Protein AF-A0A1B1NG14-F1 (afdb_monomer)

Structure (mmCIF, N/CA/C/O backbone):
data_AF-A0A1B1NG14-F1
#
_entry.id   AF-A0A1B1NG14-F1
#
loop_
_atom_site.group_PDB
_atom_site.id
_atom_site.type_symbol
_atom_site.label_atom_id
_atom_site.label_alt_id
_atom_site.label_comp_id
_atom_site.label_asym_id
_atom_site.label_entity_id
_atom_site.label_seq_id
_atom_site.pdbx_PDB_ins_code
_atom_site.Cartn_x
_atom_site.Cartn_y
_atom_site.Cartn_z
_atom_site.occupancy
_atom_site.B_iso_or_equiv
_atom_site.auth_seq_id
_atom_site.auth_comp_id
_atom_site.auth_asym_id
_atom_site.auth_atom_id
_atom_site.pdbx_PDB_model_num
ATOM 1 N N . MET A 1 1 ? 32.913 15.055 7.036 1.00 40.50 1 MET A N 1
ATOM 2 C CA . MET A 1 1 ? 31.444 14.880 7.074 1.00 40.50 1 MET A CA 1
ATOM 3 C C . MET A 1 1 ? 31.129 13.829 8.123 1.00 40.50 1 MET A C 1
ATOM 5 O O . MET A 1 1 ? 31.365 12.654 7.885 1.00 40.50 1 MET A O 1
ATOM 9 N N . THR A 1 2 ? 30.706 14.257 9.308 1.00 35.84 2 THR A N 1
ATOM 10 C CA . THR A 1 2 ? 30.489 13.381 10.467 1.00 35.84 2 THR A CA 1
ATOM 11 C C . THR A 1 2 ? 29.013 13.004 10.514 1.00 35.84 2 THR A C 1
ATOM 13 O O . THR A 1 2 ? 28.157 13.881 10.627 1.00 35.84 2 THR A O 1
ATOM 16 N N . ILE A 1 3 ? 28.715 11.714 10.360 1.00 45.75 3 ILE A N 1
ATOM 17 C CA . ILE A 1 3 ? 27.356 11.169 10.413 1.00 45.75 3 ILE A CA 1
ATOM 18 C C . ILE A 1 3 ? 26.812 11.404 11.828 1.00 45.75 3 ILE A C 1
ATOM 20 O O . ILE A 1 3 ? 27.343 10.883 12.807 1.00 45.75 3 ILE A O 1
ATOM 24 N N . ARG A 1 4 ? 25.779 12.249 11.925 1.00 49.56 4 ARG A N 1
ATOM 25 C CA . ARG A 1 4 ? 25.024 12.513 13.154 1.00 49.56 4 ARG A CA 1
ATOM 26 C C . ARG A 1 4 ? 24.424 11.209 13.681 1.00 49.56 4 ARG A C 1
ATOM 28 O O . ARG A 1 4 ? 23.813 10.459 12.928 1.00 49.56 4 ARG A O 1
ATOM 35 N N . HIS A 1 5 ? 24.600 11.013 14.984 1.00 49.25 5 HIS A N 1
ATOM 36 C CA . HIS A 1 5 ? 24.040 9.961 15.825 1.00 49.25 5 HIS A CA 1
ATOM 37 C C . HIS A 1 5 ? 22.656 9.462 15.383 1.00 49.25 5 HIS A C 1
ATOM 39 O O . HIS A 1 5 ? 21.668 10.191 15.468 1.00 49.25 5 HIS A O 1
ATOM 45 N N . LEU A 1 6 ? 22.587 8.178 15.019 1.00 56.25 6 LEU A N 1
ATOM 46 C CA . LEU A 1 6 ? 21.386 7.372 15.214 1.00 56.25 6 LEU A CA 1
ATOM 47 C C . LEU A 1 6 ? 21.140 7.323 16.722 1.00 56.25 6 LEU A C 1
ATOM 49 O O . LEU A 1 6 ? 21.921 6.739 17.469 1.00 56.25 6 LEU A O 1
ATOM 53 N N . SER A 1 7 ? 20.102 8.017 17.174 1.00 54.94 7 SER A N 1
ATOM 54 C CA . SER A 1 7 ? 19.615 7.920 18.542 1.00 54.94 7 SER A CA 1
ATOM 55 C C . SER A 1 7 ? 19.260 6.459 18.815 1.00 54.94 7 SER A C 1
ATOM 57 O O . SER A 1 7 ? 18.383 5.907 18.149 1.00 54.94 7 SER A O 1
ATOM 59 N N . GLU A 1 8 ? 19.951 5.824 19.761 1.00 49.22 8 GLU A N 1
ATOM 60 C CA . GLU A 1 8 ? 19.556 4.522 20.294 1.00 49.22 8 GLU A CA 1
ATOM 61 C C . GLU A 1 8 ? 18.151 4.655 20.887 1.00 49.22 8 GLU A C 1
ATOM 63 O O . GLU A 1 8 ? 17.953 5.166 21.991 1.00 49.22 8 GLU A O 1
ATOM 68 N N . VAL A 1 9 ? 17.145 4.220 20.128 1.00 54.34 9 VAL A N 1
ATOM 69 C CA . VAL A 1 9 ? 15.800 4.006 20.653 1.00 54.34 9 VAL A CA 1
ATOM 70 C C . VAL A 1 9 ? 15.901 2.796 21.568 1.00 54.34 9 VAL A C 1
ATOM 72 O O . VAL A 1 9 ? 15.852 1.651 21.120 1.00 54.34 9 VAL A O 1
ATOM 75 N N . ARG A 1 10 ? 16.101 3.050 22.861 1.00 53.72 10 ARG A N 1
ATOM 76 C CA . ARG A 1 10 ? 16.044 2.014 23.887 1.00 53.72 10 ARG A CA 1
ATOM 77 C C . ARG A 1 10 ? 14.659 1.352 23.794 1.00 53.72 10 ARG A C 1
ATOM 79 O O . ARG A 1 10 ? 13.661 2.068 23.910 1.00 53.72 10 ARG A O 1
ATOM 86 N N . PRO A 1 11 ? 14.564 0.036 23.530 1.00 58.41 11 PRO A N 1
ATOM 87 C CA . PRO A 1 11 ? 13.270 -0.617 23.416 1.00 58.41 11 PRO A CA 1
ATOM 88 C C . PRO A 1 11 ? 12.541 -0.479 24.753 1.00 58.41 11 PRO A C 1
ATOM 90 O O . PRO A 1 11 ? 13.116 -0.751 25.807 1.00 58.41 11 PRO A O 1
ATOM 93 N N . ALA A 1 12 ? 11.300 0.007 24.706 1.00 64.31 12 ALA A N 1
ATOM 94 C CA . ALA A 1 12 ? 10.441 0.063 25.880 1.00 64.31 12 ALA A CA 1
ATOM 95 C C . ALA A 1 12 ? 10.270 -1.351 26.453 1.00 64.31 12 ALA A C 1
ATOM 97 O O . ALA A 1 12 ? 10.191 -2.316 25.685 1.00 64.31 12 ALA A O 1
ATOM 98 N N . ASP A 1 13 ? 10.207 -1.463 27.782 1.00 67.69 13 ASP A N 1
ATOM 99 C CA . ASP A 1 13 ? 9.979 -2.747 28.440 1.00 67.69 13 ASP A CA 1
ATOM 100 C C . ASP A 1 13 ? 8.726 -3.422 27.862 1.00 67.69 13 ASP A C 1
ATOM 102 O O . ASP A 1 13 ? 7.711 -2.754 27.610 1.00 67.69 13 ASP A O 1
ATOM 106 N N . PRO A 1 14 ? 8.777 -4.744 27.620 1.00 63.06 14 PRO A N 1
ATOM 107 C CA . PRO A 1 14 ? 7.635 -5.457 27.088 1.00 63.06 14 PRO A CA 1
ATOM 108 C C . PRO A 1 14 ? 6.450 -5.314 28.055 1.00 63.06 14 PRO A C 1
ATOM 110 O O . PRO A 1 14 ? 6.627 -5.342 29.276 1.00 63.06 14 PRO A O 1
ATOM 113 N N . PRO A 1 15 ? 5.220 -5.173 27.535 1.00 73.31 15 PRO A N 1
ATOM 114 C CA . PRO A 1 15 ? 4.045 -5.074 28.384 1.00 73.31 15 PRO A CA 1
ATOM 115 C C . PRO A 1 15 ? 3.933 -6.321 29.260 1.00 73.31 15 PRO A C 1
ATOM 117 O O . PRO A 1 15 ? 4.192 -7.432 28.793 1.00 73.31 15 PRO A O 1
ATOM 120 N N . ARG A 1 16 ? 3.506 -6.124 30.514 1.00 77.81 16 ARG A N 1
ATOM 121 C CA . ARG A 1 16 ? 3.504 -7.154 31.570 1.00 77.81 16 ARG A CA 1
ATOM 122 C C . ARG A 1 16 ? 2.871 -8.478 31.139 1.00 77.81 16 ARG A C 1
ATOM 124 O O . ARG A 1 16 ? 3.333 -9.522 31.570 1.00 77.81 16 ARG A O 1
ATOM 131 N N . ARG A 1 17 ? 1.843 -8.425 30.285 1.00 83.00 17 ARG A N 1
ATOM 132 C CA . ARG A 1 17 ? 1.064 -9.587 29.824 1.00 83.00 17 ARG A CA 1
ATOM 133 C C . ARG A 1 17 ? 1.200 -9.840 28.319 1.00 83.00 17 ARG A C 1
ATOM 135 O O . ARG A 1 17 ? 0.221 -10.150 27.628 1.00 83.00 17 ARG A O 1
ATOM 142 N N . SER A 1 18 ? 2.389 -9.613 27.762 1.00 82.06 18 SER A N 1
ATOM 143 C CA . SER A 1 18 ? 2.675 -9.922 26.355 1.00 82.06 18 SER A CA 1
ATOM 144 C C . SER A 1 18 ? 2.536 -11.429 26.090 1.00 82.06 18 SER A C 1
ATOM 146 O O . SER A 1 18 ? 3.044 -12.241 26.852 1.00 82.06 18 SER A O 1
ATOM 148 N N . GLY A 1 19 ? 1.839 -11.813 25.016 1.00 82.94 19 GLY A N 1
ATOM 149 C CA . GLY A 1 19 ? 1.641 -13.220 24.627 1.00 82.94 19 GLY A CA 1
ATOM 150 C C . GLY A 1 19 ? 0.522 -13.971 25.362 1.00 82.94 19 GLY A C 1
ATOM 151 O O . GLY A 1 19 ? 0.079 -15.007 24.875 1.00 82.94 19 GLY A O 1
ATOM 152 N N . GLU A 1 20 ? 0.004 -13.446 26.474 1.00 90.19 20 GLU A N 1
ATOM 153 C CA . GLU A 1 20 ? -1.119 -14.074 27.180 1.00 90.19 20 GLU A CA 1
ATOM 154 C C . GLU A 1 20 ? -2.432 -13.990 26.374 1.00 90.19 20 GLU A C 1
ATOM 156 O O . GLU A 1 20 ? -2.685 -12.976 25.707 1.00 90.19 20 GLU A O 1
ATOM 161 N N . PRO A 1 21 ? -3.317 -15.001 26.452 1.00 93.50 21 PRO A N 1
ATOM 162 C CA . PRO A 1 21 ? -4.633 -14.938 25.822 1.00 93.50 21 PRO A CA 1
ATOM 163 C C . PRO A 1 21 ? -5.486 -13.823 26.442 1.00 93.50 21 PRO A C 1
ATOM 165 O O . PRO A 1 21 ? -5.303 -13.465 27.603 1.00 93.50 21 PRO A O 1
ATOM 168 N N . TRP A 1 22 ? -6.400 -13.252 25.656 1.00 95.44 22 TRP A N 1
ATOM 169 C CA . TRP A 1 22 ? -7.408 -12.317 26.166 1.00 95.44 22 TRP A CA 1
ATOM 170 C C . TRP A 1 22 ? -8.530 -13.096 26.846 1.00 95.44 22 TRP A C 1
ATOM 172 O O . TRP A 1 22 ? -9.007 -14.079 26.280 1.00 95.44 22 TRP A O 1
ATOM 182 N N . THR A 1 23 ? -8.935 -12.654 28.031 1.00 95.25 23 THR A N 1
ATOM 183 C CA . THR A 1 23 ? -10.027 -13.254 28.808 1.00 95.25 23 THR A CA 1
ATOM 184 C C . THR A 1 23 ? -11.312 -12.431 28.692 1.00 95.25 23 THR A C 1
ATOM 186 O O . THR A 1 23 ? -11.284 -11.271 28.279 1.00 95.25 23 THR A O 1
ATOM 189 N N . ASP A 1 24 ? -12.446 -13.003 29.096 1.00 94.12 24 ASP A N 1
ATOM 190 C CA . ASP A 1 24 ? -13.722 -12.273 29.158 1.00 94.12 24 ASP A CA 1
ATOM 191 C C . ASP A 1 24 ? -13.675 -11.094 30.145 1.00 94.12 24 ASP A C 1
ATOM 193 O O . ASP A 1 24 ? -14.295 -10.053 29.913 1.00 94.12 24 ASP A O 1
ATOM 197 N N . A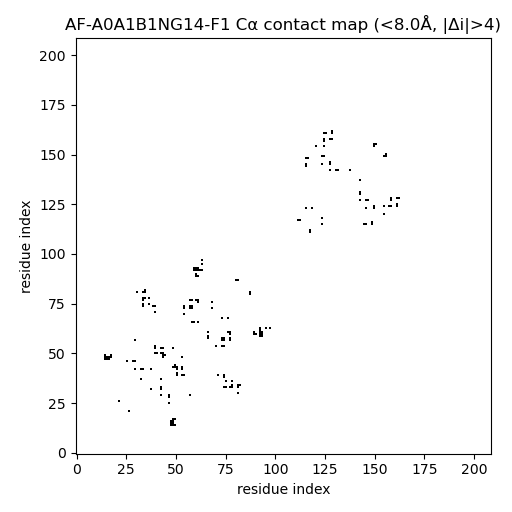SP A 1 25 ? -12.880 -11.225 31.208 1.00 95.81 25 ASP A N 1
ATOM 198 C CA . ASP A 1 25 ? -12.612 -10.158 32.174 1.00 95.81 25 ASP A CA 1
ATOM 199 C C . ASP A 1 25 ? -11.805 -9.004 31.550 1.00 95.81 25 ASP A C 1
ATOM 201 O O . ASP A 1 25 ? -12.136 -7.835 31.756 1.00 95.81 25 ASP A O 1
ATOM 205 N N . ASP A 1 26 ? -10.820 -9.313 30.691 1.00 96.75 26 ASP A N 1
ATOM 206 C CA . ASP A 1 26 ? -10.074 -8.294 29.937 1.00 96.75 26 ASP A CA 1
ATOM 207 C C . ASP A 1 26 ? -11.028 -7.469 29.051 1.00 96.75 26 ASP A C 1
ATOM 209 O O . ASP A 1 26 ? -10.924 -6.240 28.981 1.00 96.75 26 ASP A O 1
ATOM 213 N N . TYR A 1 27 ? -11.974 -8.131 28.375 1.00 97.19 27 TYR A N 1
ATOM 214 C CA . TYR A 1 27 ? -12.960 -7.457 27.526 1.00 97.19 27 TYR A CA 1
ATOM 215 C C . TYR A 1 27 ? -13.963 -6.630 28.333 1.00 97.19 27 TYR A C 1
ATOM 217 O O . TYR A 1 27 ? -14.244 -5.488 27.964 1.00 97.19 27 TYR A O 1
ATOM 225 N N . SER A 1 28 ? -14.461 -7.170 29.445 1.00 96.38 28 SER A N 1
ATOM 226 C CA . SER A 1 28 ? -15.383 -6.460 30.340 1.00 96.38 28 SER A CA 1
ATOM 227 C C . SER A 1 28 ? -14.723 -5.213 30.929 1.00 96.38 28 SER A C 1
ATOM 229 O O . SER A 1 28 ? -15.304 -4.127 30.918 1.00 96.38 28 SER A O 1
ATOM 231 N N . THR A 1 29 ? -13.462 -5.334 31.344 1.00 97.38 29 THR A N 1
ATOM 232 C CA . THR A 1 29 ? -12.653 -4.209 31.816 1.00 97.38 29 THR A CA 1
ATOM 233 C C . THR A 1 29 ? -12.469 -3.166 30.714 1.00 97.38 29 THR A C 1
ATOM 235 O O . THR A 1 29 ? -12.703 -1.982 30.946 1.00 97.38 29 THR A O 1
ATOM 238 N N . LEU A 1 30 ? -12.116 -3.576 29.491 1.00 97.56 30 LEU A N 1
ATOM 239 C CA . LEU A 1 30 ? -11.973 -2.660 28.354 1.00 97.56 30 LEU A CA 1
ATOM 240 C C . LEU A 1 30 ? -13.262 -1.863 28.077 1.00 97.56 30 LEU A C 1
ATOM 242 O O . LEU A 1 30 ? -13.187 -0.658 27.836 1.00 97.56 30 LEU A O 1
ATOM 246 N N . VAL A 1 31 ? -14.433 -2.504 28.142 1.00 97.25 31 VAL A N 1
ATOM 247 C CA . VAL A 1 31 ? -15.740 -1.840 27.980 1.00 97.25 31 VAL A CA 1
ATOM 248 C C . VAL A 1 31 ? -15.961 -0.779 29.053 1.00 97.25 31 VAL A C 1
ATOM 250 O O . VAL A 1 31 ? -16.322 0.353 28.722 1.00 97.25 31 VAL A O 1
ATOM 253 N N . THR A 1 32 ? -15.698 -1.114 30.316 1.00 97.38 32 THR A N 1
ATOM 254 C CA . THR A 1 32 ? -15.810 -0.179 31.444 1.00 97.38 32 THR A CA 1
ATOM 255 C C . THR A 1 32 ? -14.903 1.035 31.249 1.00 97.38 32 THR A C 1
ATOM 257 O O . THR A 1 32 ? -15.377 2.169 31.286 1.00 97.38 32 THR A O 1
ATOM 260 N N . LEU A 1 33 ? -13.627 0.818 30.918 1.00 97.38 33 LEU A N 1
ATOM 261 C CA . LEU A 1 33 ? -12.660 1.896 30.681 1.00 97.38 33 LEU A CA 1
ATOM 262 C C . LEU A 1 33 ? -13.055 2.787 29.486 1.00 97.38 33 LEU A C 1
ATOM 264 O O . LEU A 1 33 ? -12.893 4.009 29.531 1.00 97.38 33 LEU A O 1
ATOM 268 N N . CYS A 1 34 ? -13.640 2.205 28.432 1.00 96.69 34 CYS A N 1
ATOM 269 C CA . CYS A 1 34 ? -14.174 2.973 27.303 1.00 96.69 34 CYS A CA 1
ATOM 270 C C . CYS A 1 34 ? -15.378 3.835 27.710 1.00 96.69 34 CYS A C 1
ATOM 272 O O . CYS A 1 34 ? -15.467 4.994 27.296 1.00 96.69 34 CYS A O 1
ATOM 274 N N . ARG A 1 35 ? -16.290 3.307 28.538 1.00 95.88 35 ARG A N 1
ATOM 275 C CA . ARG A 1 35 ? -17.428 4.072 29.083 1.00 95.88 35 ARG A CA 1
ATOM 276 C C . ARG A 1 35 ? -16.964 5.223 29.971 1.00 95.88 35 ARG A C 1
ATOM 278 O O . ARG A 1 35 ? -17.506 6.319 29.865 1.00 95.88 35 ARG A O 1
ATOM 285 N N . GLU A 1 36 ? -15.922 5.008 30.767 1.00 95.94 36 GLU A N 1
ATOM 286 C CA . GLU A 1 36 ? -15.269 6.055 31.561 1.00 95.94 36 GLU A CA 1
ATOM 287 C C . GLU A 1 36 ? -14.595 7.116 30.672 1.00 95.94 36 GLU A C 1
ATOM 289 O O . GLU A 1 36 ? -14.620 8.301 30.996 1.00 95.94 36 GLU A O 1
ATOM 294 N N . GLY A 1 37 ? -14.117 6.737 29.481 1.00 95.88 37 GLY A N 1
ATOM 295 C CA . GLY A 1 37 ? -13.543 7.664 28.490 1.00 95.88 37 GLY A CA 1
ATOM 296 C C . GLY A 1 37 ? -12.046 7.800 28.556 1.00 95.88 37 GLY A C 1
ATOM 297 O O . GLY A 1 37 ? -11.512 8.841 28.178 1.00 95.88 37 GLY A O 1
ATOM 298 N N . LEU A 1 38 ? -11.387 6.764 29.053 1.00 95.62 38 LEU A N 1
ATOM 299 C CA . LEU A 1 38 ? -9.945 6.739 29.120 1.00 95.62 38 LEU A CA 1
ATOM 300 C C . LEU A 1 38 ? -9.357 6.674 27.714 1.00 95.62 38 LEU A C 1
ATOM 302 O O . LEU A 1 38 ? -9.906 6.046 26.805 1.00 95.62 38 LEU A O 1
ATOM 306 N N . ASP A 1 39 ? -8.211 7.324 27.549 1.00 94.50 39 ASP A N 1
ATOM 307 C CA . ASP A 1 39 ? -7.453 7.230 26.315 1.00 94.50 39 ASP A CA 1
ATOM 308 C C . ASP A 1 39 ? -6.758 5.864 26.181 1.00 94.50 39 ASP A C 1
ATOM 310 O O . ASP A 1 39 ? -6.793 5.001 27.067 1.00 94.50 39 ASP A O 1
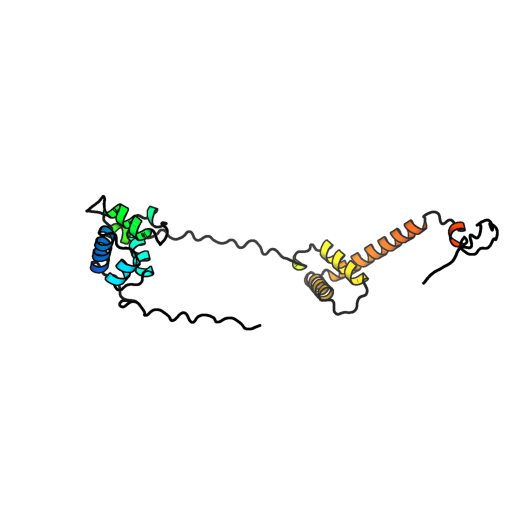ATOM 314 N N . LEU A 1 40 ? -6.131 5.646 25.026 1.00 94.75 40 LEU A N 1
ATOM 315 C CA . LEU A 1 40 ? -5.488 4.376 24.706 1.00 94.75 40 LEU A CA 1
ATOM 316 C C . LEU A 1 40 ? -4.318 4.047 25.636 1.00 94.75 40 LEU A C 1
ATOM 318 O O . LEU A 1 40 ? -4.106 2.875 25.948 1.00 94.75 40 LEU A O 1
ATOM 322 N N . THR A 1 41 ? -3.560 5.056 26.057 1.00 93.88 41 THR A N 1
ATOM 323 C CA . THR A 1 41 ? -2.370 4.875 26.887 1.00 93.88 41 THR A CA 1
ATOM 324 C C . THR A 1 41 ? -2.785 4.414 28.275 1.00 93.88 41 THR A C 1
ATOM 326 O O . THR A 1 41 ? -2.329 3.362 28.726 1.00 93.88 41 THR A O 1
ATOM 329 N N . GLU A 1 42 ? -3.720 5.120 28.905 1.00 95.50 42 GLU A N 1
ATOM 330 C CA . GLU A 1 42 ? -4.220 4.777 30.236 1.00 95.50 42 GLU A CA 1
ATOM 331 C C . GLU A 1 42 ? -4.946 3.425 30.227 1.00 95.50 42 GLU A C 1
ATOM 333 O O . GLU A 1 42 ? -4.699 2.566 31.077 1.00 95.50 42 GLU A O 1
ATOM 338 N N . THR A 1 43 ? -5.772 3.176 29.206 1.00 96.19 43 THR A N 1
ATOM 339 C CA . THR A 1 43 ? -6.450 1.883 29.030 1.00 96.19 43 THR A CA 1
ATOM 340 C C . THR A 1 43 ? -5.443 0.737 28.904 1.00 96.19 43 THR A C 1
ATOM 342 O O . THR A 1 43 ? -5.605 -0.316 29.523 1.00 96.19 43 THR A O 1
ATOM 345 N N . SER A 1 44 ? -4.369 0.936 28.133 1.00 95.38 44 SER A N 1
ATOM 346 C CA . SER A 1 44 ? -3.317 -0.070 27.963 1.00 95.38 44 SER A CA 1
ATOM 347 C C . SER A 1 44 ? -2.555 -0.354 29.257 1.00 95.38 44 SER A C 1
ATOM 349 O O . SER A 1 44 ? -2.299 -1.519 29.572 1.00 95.38 44 SER A O 1
ATOM 351 N N . HIS A 1 45 ? -2.272 0.690 30.040 1.00 94.06 45 HIS A N 1
ATOM 352 C CA . HIS A 1 45 ? -1.599 0.577 31.326 1.00 94.06 45 HIS A CA 1
ATOM 353 C C . HIS A 1 45 ? -2.450 -0.208 32.331 1.00 94.06 45 HIS A C 1
ATOM 355 O O . HIS A 1 45 ? -1.957 -1.165 32.929 1.00 94.06 45 HIS A O 1
ATOM 361 N N . ARG A 1 46 ? -3.745 0.119 32.450 1.00 94.81 46 ARG A N 1
ATOM 362 C CA . ARG A 1 46 ? -4.673 -0.576 33.359 1.00 94.81 46 ARG A CA 1
ATOM 363 C C . ARG A 1 46 ? -4.880 -2.045 33.002 1.00 94.81 46 ARG A C 1
ATOM 365 O O . ARG A 1 46 ? -4.915 -2.884 33.893 1.00 94.81 46 ARG A O 1
ATOM 372 N N . LEU A 1 47 ? -4.958 -2.368 31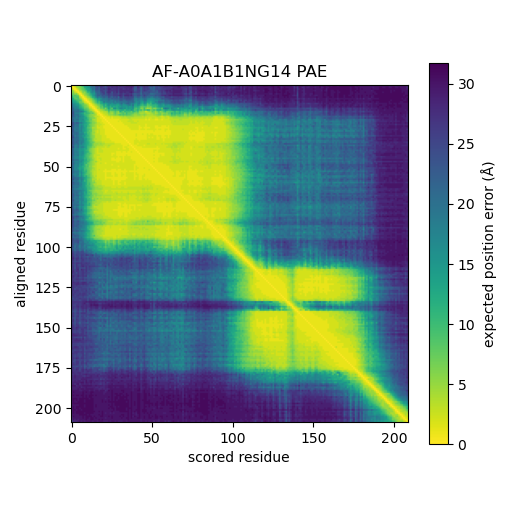.711 1.00 94.56 47 LEU A N 1
ATOM 373 C CA . LEU A 1 47 ? -5.066 -3.757 31.244 1.00 94.56 47 LEU A CA 1
ATOM 374 C C . LEU A 1 47 ? -3.729 -4.521 31.298 1.00 94.56 47 LEU A C 1
ATOM 376 O O . LEU A 1 47 ? -3.707 -5.745 31.149 1.00 94.56 47 LEU A O 1
ATOM 380 N N . GLY A 1 48 ? -2.599 -3.824 31.456 1.00 94.31 48 GLY A N 1
ATOM 381 C CA . GLY A 1 48 ? -1.262 -4.416 31.369 1.00 94.31 48 GLY A CA 1
ATOM 382 C C . GLY A 1 48 ? -0.919 -4.957 29.972 1.00 94.31 48 GLY A C 1
ATOM 383 O O . GLY A 1 48 ? -0.121 -5.891 29.845 1.00 94.31 48 GLY A O 1
ATOM 384 N N . ARG A 1 49 ? -1.535 -4.401 28.919 1.00 94.88 49 ARG A N 1
ATOM 385 C CA . ARG A 1 49 ? -1.404 -4.831 27.513 1.00 94.88 49 ARG A CA 1
ATOM 386 C C . ARG A 1 49 ? -0.754 -3.740 26.664 1.00 94.88 49 ARG A C 1
ATOM 388 O O . ARG A 1 49 ? -0.731 -2.578 27.042 1.00 94.88 49 ARG A O 1
ATOM 395 N N . SER A 1 50 ? -0.249 -4.094 25.479 1.00 94.62 50 SER A N 1
ATOM 396 C CA . SER A 1 50 ? 0.273 -3.083 24.549 1.00 94.62 50 SER A CA 1
ATOM 397 C C . SER A 1 50 ? -0.852 -2.195 23.986 1.00 94.62 50 SER A C 1
ATOM 399 O O . SER A 1 50 ? -1.945 -2.707 23.715 1.00 94.62 50 SER A O 1
ATOM 401 N N . PRO A 1 51 ? -0.586 -0.906 23.693 1.00 94.81 51 PRO A N 1
ATOM 402 C CA . PRO A 1 51 ? -1.542 -0.029 23.012 1.00 94.81 51 PRO A CA 1
ATOM 403 C C . PRO A 1 51 ? -2.053 -0.607 21.686 1.00 94.81 51 PRO A C 1
ATOM 405 O O . PRO A 1 51 ? -3.231 -0.488 21.358 1.00 94.81 51 PRO A O 1
ATOM 408 N N . GLN A 1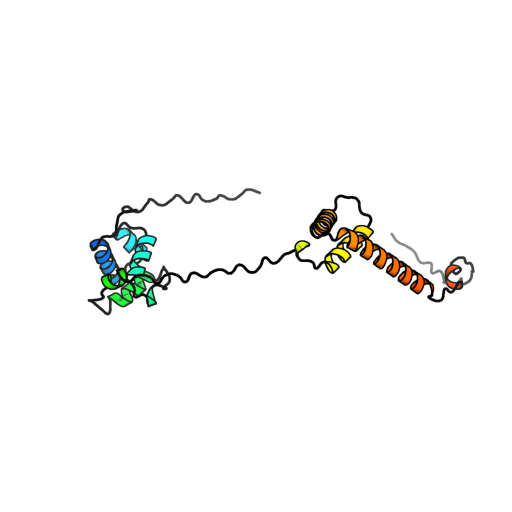 52 ? -1.181 -1.281 20.929 1.00 94.19 52 GLN A N 1
ATOM 409 C CA . GLN A 1 52 ? -1.556 -1.938 19.676 1.00 94.19 52 GLN A CA 1
ATOM 410 C C . GLN A 1 52 ? -2.547 -3.087 19.909 1.00 94.19 52 GLN A C 1
ATOM 412 O O . GLN A 1 52 ? -3.554 -3.168 19.213 1.00 94.19 52 GLN A O 1
ATOM 417 N N . SER A 1 53 ? -2.299 -3.937 20.911 1.00 95.06 53 SER A N 1
ATOM 418 C CA . SER A 1 53 ? -3.179 -5.060 21.261 1.00 95.06 53 SER A CA 1
ATOM 419 C C . SER A 1 53 ? -4.562 -4.567 21.687 1.00 95.06 53 SER A C 1
ATOM 421 O O . SER A 1 53 ? -5.572 -5.057 21.184 1.00 95.06 53 SER A O 1
ATOM 423 N N . VAL A 1 54 ? -4.616 -3.538 22.542 1.00 96.62 54 VAL A N 1
ATOM 424 C CA . VAL A 1 54 ? -5.876 -2.902 22.962 1.00 96.62 54 VAL A CA 1
ATOM 425 C C . VAL A 1 54 ? -6.627 -2.329 21.763 1.00 96.62 54 VAL A C 1
ATOM 427 O O . VAL A 1 54 ? -7.808 -2.620 21.584 1.00 96.62 54 VAL A O 1
ATOM 430 N N . ARG A 1 55 ? -5.943 -1.574 20.896 1.00 96.75 55 ARG A N 1
ATOM 431 C CA . ARG A 1 55 ? -6.530 -1.002 19.676 1.00 96.75 55 ARG A CA 1
ATOM 432 C C . ARG A 1 55 ? -7.113 -2.078 18.762 1.00 96.75 55 ARG A C 1
ATOM 434 O O . ARG A 1 55 ? -8.234 -1.932 18.277 1.00 96.75 55 ARG A O 1
ATOM 441 N N . ASP A 1 56 ? -6.370 -3.152 18.520 1.00 95.38 56 ASP A N 1
ATOM 442 C CA . ASP A 1 56 ? -6.809 -4.224 17.630 1.00 95.38 56 ASP A CA 1
ATOM 443 C C . ASP A 1 56 ? -8.010 -4.985 18.197 1.00 95.38 56 ASP A C 1
ATOM 445 O O . ASP A 1 56 ? -8.911 -5.355 17.439 1.00 95.38 56 ASP A O 1
ATOM 449 N N . ARG A 1 57 ? -8.076 -5.172 19.521 1.00 96.25 57 ARG A N 1
ATOM 450 C CA . ARG A 1 57 ? -9.249 -5.765 20.174 1.00 96.25 57 ARG A CA 1
ATOM 451 C C . ARG A 1 57 ? -10.454 -4.844 20.171 1.00 96.25 57 ARG A C 1
ATOM 453 O O . ARG A 1 57 ? -11.510 -5.280 19.723 1.00 96.25 57 ARG A O 1
ATOM 460 N N . ALA A 1 58 ? -10.293 -3.585 20.562 1.00 97.31 58 ALA A N 1
ATOM 461 C CA . ALA A 1 58 ? -11.378 -2.611 20.531 1.00 97.31 58 ALA A CA 1
ATOM 462 C C . ALA A 1 58 ? -11.976 -2.476 19.120 1.00 97.31 58 ALA A C 1
ATOM 464 O O . ALA A 1 58 ? -13.192 -2.468 18.960 1.00 97.31 58 ALA A O 1
ATOM 465 N N . ARG A 1 59 ? -11.141 -2.506 18.070 1.00 97.06 59 ARG A N 1
ATOM 466 C CA . ARG A 1 59 ? -11.618 -2.517 16.679 1.00 97.06 59 ARG A CA 1
ATOM 467 C C . ARG A 1 59 ? -12.487 -3.736 16.358 1.00 97.06 59 ARG A C 1
ATOM 469 O O . ARG A 1 59 ? -13.431 -3.612 15.588 1.00 97.06 59 ARG A O 1
ATOM 476 N N . ARG A 1 60 ? -12.196 -4.918 16.909 1.00 96.00 60 ARG A N 1
ATOM 477 C CA . ARG A 1 60 ? -13.031 -6.117 16.695 1.00 96.00 60 ARG A CA 1
ATOM 478 C C . ARG A 1 60 ? -14.377 -6.040 17.421 1.00 96.00 60 ARG A C 1
ATOM 480 O O . ARG A 1 60 ? -15.324 -6.668 16.962 1.00 96.00 60 ARG A O 1
ATOM 487 N N . MET A 1 61 ? -14.472 -5.258 18.494 1.00 96.75 61 MET A N 1
ATOM 488 C CA . MET A 1 61 ? -15.716 -5.029 19.242 1.00 96.75 61 MET A CA 1
ATOM 489 C C . MET A 1 61 ? -16.656 -4.035 18.549 1.00 96.75 61 MET A C 1
ATOM 491 O O . MET A 1 61 ? -17.804 -3.901 18.961 1.00 96.75 61 MET A O 1
ATOM 495 N N . LEU A 1 62 ? -16.188 -3.340 17.507 1.00 96.81 62 LEU A N 1
ATOM 496 C CA . LEU A 1 62 ? -17.015 -2.470 16.672 1.00 96.81 62 LEU A CA 1
ATOM 497 C C . LEU A 1 62 ? -17.838 -3.280 15.652 1.00 96.81 62 LEU A C 1
ATOM 499 O O . LEU A 1 62 ? -17.364 -4.334 15.188 1.00 96.81 62 LEU A O 1
ATOM 503 N N . PRO A 1 63 ? -19.002 -2.749 15.218 1.00 95.38 63 PRO A N 1
ATOM 504 C CA . PRO A 1 63 ? -19.724 -3.252 14.055 1.00 95.38 63 PRO A CA 1
ATOM 505 C C . PRO A 1 63 ? -18.810 -3.276 12.833 1.00 95.38 63 PRO A C 1
ATOM 507 O O . PRO A 1 63 ? -17.877 -2.470 12.730 1.00 95.38 63 PRO A O 1
ATOM 510 N N . LEU A 1 64 ? -19.052 -4.209 11.910 1.00 91.81 64 LEU A N 1
ATOM 511 C CA . LEU A 1 64 ? -18.141 -4.487 10.799 1.00 91.81 64 LEU A CA 1
ATOM 512 C C . LEU A 1 64 ? -17.863 -3.232 9.955 1.00 91.81 64 LEU A C 1
ATOM 514 O O . LEU A 1 64 ? -16.717 -2.962 9.594 1.00 91.81 64 LEU A O 1
ATOM 518 N N . GLU A 1 65 ? -18.902 -2.438 9.734 1.00 92.88 65 GLU A N 1
ATOM 519 C CA . GLU A 1 65 ? -18.924 -1.207 8.947 1.00 92.88 65 GLU A CA 1
ATOM 520 C C . GLU A 1 65 ? -18.056 -0.107 9.578 1.00 92.88 65 GLU A C 1
ATOM 522 O O . GLU A 1 65 ? -17.544 0.768 8.886 1.00 92.88 65 GLU A O 1
ATOM 527 N N . GLN A 1 66 ? -17.838 -0.172 10.893 1.00 95.44 66 GLN A N 1
ATOM 528 C CA . GLN A 1 66 ? -17.090 0.823 11.660 1.00 95.44 66 GLN A CA 1
ATOM 529 C C . GLN A 1 66 ? -15.649 0.387 11.959 1.00 95.44 66 GLN A C 1
ATOM 531 O O . GLN A 1 66 ? -14.873 1.151 12.528 1.00 95.44 66 GLN A O 1
ATOM 536 N N . ARG A 1 67 ? -15.226 -0.821 11.562 1.00 94.31 67 ARG A N 1
ATOM 537 C CA . ARG A 1 67 ? -13.859 -1.309 11.846 1.00 94.31 67 ARG A CA 1
ATOM 538 C C . ARG A 1 67 ? -12.767 -0.558 11.078 1.00 94.31 67 ARG A C 1
ATOM 540 O O . ARG A 1 67 ? -11.594 -0.674 11.432 1.00 94.31 67 ARG A O 1
ATOM 547 N N . GLY A 1 68 ? -13.139 0.202 10.048 1.00 92.69 68 GLY A N 1
ATOM 548 C CA . GLY A 1 68 ? -12.234 1.023 9.238 1.00 92.69 68 GLY A CA 1
ATOM 549 C C . GLY A 1 68 ? -11.782 2.331 9.895 1.00 92.69 68 GLY A C 1
ATOM 550 O O . GLY A 1 68 ? -10.997 3.057 9.291 1.00 92.69 68 GLY A O 1
ATOM 551 N N . VAL A 1 69 ? -12.254 2.652 11.107 1.00 94.62 69 VAL A N 1
ATOM 552 C CA . VAL A 1 69 ? -11.881 3.907 11.771 1.00 94.62 69 VAL A CA 1
ATOM 553 C C . VAL A 1 69 ? -10.367 4.004 12.042 1.00 94.62 69 VAL A C 1
ATOM 555 O O . VAL A 1 69 ? -9.724 2.994 12.380 1.00 94.62 69 VAL A O 1
ATOM 558 N N . PRO A 1 70 ? -9.787 5.219 11.931 1.00 95.38 70 PRO A N 1
ATOM 559 C CA . PRO A 1 70 ? -8.405 5.492 12.308 1.00 95.38 70 PRO A CA 1
ATOM 560 C C . PRO A 1 70 ? -8.062 4.973 13.709 1.00 95.38 70 PRO A C 1
ATOM 562 O O . PRO A 1 70 ? -8.889 4.979 14.622 1.00 95.38 70 PRO A O 1
ATOM 565 N N . GLY A 1 71 ? -6.834 4.476 13.877 1.00 91.06 71 GLY A N 1
ATOM 566 C CA . GLY A 1 71 ? -6.418 3.757 15.086 1.00 91.06 71 GLY A CA 1
ATOM 567 C C . GLY A 1 71 ? -6.423 4.587 16.372 1.00 91.06 71 GLY A C 1
ATOM 568 O O . GLY A 1 71 ? -6.551 4.018 17.453 1.00 91.06 71 GLY A O 1
ATOM 569 N N . ASP A 1 72 ? -6.289 5.902 16.254 1.00 92.88 72 ASP A N 1
ATOM 570 C CA . ASP A 1 72 ? -6.407 6.900 17.321 1.00 92.88 72 ASP A CA 1
ATOM 571 C C . ASP A 1 72 ? -7.862 7.128 17.763 1.00 92.88 72 ASP A C 1
ATOM 573 O O . ASP A 1 72 ? -8.101 7.495 18.908 1.00 92.88 72 ASP A O 1
ATOM 577 N N . ARG A 1 73 ? -8.844 6.842 16.895 1.00 95.88 73 ARG A N 1
ATOM 578 C CA . ARG A 1 73 ? -10.278 7.063 17.155 1.00 95.88 73 ARG A CA 1
ATOM 579 C C . ARG A 1 73 ? -11.053 5.808 17.545 1.00 95.88 73 ARG A C 1
ATOM 581 O O . ARG A 1 73 ? -12.232 5.907 17.867 1.00 95.88 73 ARG A O 1
ATOM 588 N N . VAL A 1 74 ? -10.420 4.634 17.533 1.00 97.31 74 VAL A N 1
ATOM 589 C CA . VAL A 1 74 ? -11.088 3.346 17.807 1.00 97.31 74 VAL A CA 1
ATOM 590 C C . VAL A 1 74 ? -11.803 3.331 19.164 1.00 97.31 74 VAL A C 1
ATOM 592 O O . VAL A 1 74 ? -12.955 2.910 19.225 1.00 97.31 74 VAL A O 1
ATOM 595 N N . LEU A 1 75 ? -11.155 3.790 20.243 1.00 97.56 75 LEU A N 1
ATOM 596 C CA . LEU A 1 75 ? -11.772 3.784 21.578 1.00 97.56 75 LEU A CA 1
ATOM 597 C C . LEU A 1 75 ? -12.912 4.798 21.684 1.00 97.56 75 LEU A C 1
ATOM 599 O O . LEU A 1 75 ? -13.958 4.488 22.246 1.00 97.56 75 LEU A O 1
ATOM 603 N N . THR A 1 76 ? -12.743 5.980 21.087 1.00 97.19 76 THR A N 1
ATOM 604 C CA . THR A 1 76 ? -13.803 6.990 21.006 1.00 97.19 76 THR A CA 1
ATOM 605 C C . THR A 1 76 ? -15.013 6.447 20.254 1.00 97.19 76 THR A C 1
ATOM 607 O O . THR A 1 76 ? -16.129 6.562 20.745 1.00 97.19 76 THR A O 1
ATOM 610 N N . GLN A 1 77 ? -14.795 5.791 19.111 1.00 97.62 77 GLN A N 1
ATOM 611 C CA . GLN A 1 77 ? -15.868 5.174 18.335 1.00 97.62 77 GLN A CA 1
ATOM 612 C C . GLN A 1 77 ? -16.575 4.068 19.128 1.00 97.62 77 GLN A C 1
ATOM 614 O O . GLN A 1 77 ? -17.801 3.990 19.112 1.00 97.62 77 GLN A O 1
ATOM 619 N N . LEU A 1 78 ? -15.822 3.234 19.853 1.00 97.31 78 LEU A N 1
ATOM 620 C CA . LEU A 1 78 ? -16.401 2.186 20.692 1.00 97.31 78 LEU A CA 1
ATOM 621 C C . LEU A 1 78 ? -17.251 2.791 21.815 1.00 97.31 78 LEU A C 1
ATOM 623 O O . LEU A 1 78 ? -18.381 2.361 22.027 1.00 97.31 78 LEU A O 1
ATOM 627 N N . ARG A 1 79 ? -16.761 3.847 22.474 1.00 97.31 79 ARG A N 1
ATOM 628 C CA . ARG A 1 79 ? -17.527 4.609 23.469 1.00 97.31 79 ARG A CA 1
ATOM 629 C C . ARG A 1 79 ? -18.820 5.184 22.881 1.00 97.31 79 ARG A C 1
ATOM 631 O O . ARG A 1 79 ? -19.852 5.115 23.540 1.00 97.31 79 ARG A O 1
ATOM 638 N N . THR A 1 80 ? -18.789 5.720 21.661 1.00 97.19 80 THR A N 1
ATOM 639 C CA . THR A 1 80 ? -19.986 6.247 20.983 1.00 97.19 80 THR A CA 1
ATOM 640 C C . THR A 1 80 ? -21.076 5.191 20.808 1.00 97.19 80 THR A C 1
ATOM 642 O O . THR A 1 80 ? -22.247 5.543 20.887 1.00 97.19 80 THR A O 1
ATOM 645 N N . ASN A 1 81 ? -20.721 3.915 20.635 1.00 96.31 81 ASN A N 1
ATOM 646 C CA . ASN A 1 81 ? -21.700 2.824 20.585 1.00 96.31 81 ASN A CA 1
ATOM 647 C C . ASN A 1 81 ? -22.135 2.363 21.988 1.00 96.31 81 ASN A C 1
ATOM 649 O O . ASN A 1 81 ? -23.297 2.037 22.193 1.00 96.31 81 ASN A O 1
ATOM 653 N N . LEU A 1 82 ? -21.212 2.359 22.957 1.00 96.62 82 LEU A N 1
ATOM 654 C CA . LEU A 1 82 ? -21.453 1.877 24.324 1.00 96.62 82 LEU A CA 1
ATOM 655 C C . LEU A 1 82 ? -22.281 2.823 25.204 1.00 96.62 82 LEU A C 1
ATOM 657 O O . LEU A 1 82 ? -22.841 2.363 26.197 1.00 96.62 82 LEU A O 1
ATOM 661 N N . LEU A 1 83 ? -22.266 4.134 24.933 1.00 96.12 83 LEU A N 1
ATOM 662 C CA . LEU A 1 83 ? -22.965 5.128 25.758 1.00 96.12 83 LEU A CA 1
ATOM 663 C C . LEU A 1 83 ? -24.487 5.145 25.541 1.00 96.12 83 LEU A C 1
ATOM 665 O O . LEU A 1 83 ? -25.202 5.206 26.539 1.00 96.12 83 LEU A O 1
ATOM 669 N N . PRO A 1 84 ? -25.006 5.121 24.297 1.00 96.06 84 PRO A N 1
ATOM 670 C CA . PRO A 1 84 ? -26.447 5.128 24.060 1.00 96.06 84 PRO A CA 1
ATOM 671 C C . PRO A 1 84 ? -27.112 3.786 24.377 1.00 96.06 84 PRO A C 1
ATOM 673 O O . PRO A 1 84 ? -28.306 3.766 24.660 1.00 96.06 84 PRO A O 1
ATOM 676 N N . ASP A 1 85 ? -26.354 2.688 24.316 1.00 93.69 85 ASP A N 1
ATOM 677 C CA . ASP A 1 85 ? -26.855 1.324 24.476 1.00 93.69 85 ASP A CA 1
ATOM 678 C C . ASP A 1 85 ? -26.146 0.603 25.644 1.00 93.69 85 ASP A C 1
ATOM 680 O O . ASP A 1 85 ? -25.009 0.126 25.505 1.00 93.69 85 ASP A O 1
ATOM 684 N N . PRO A 1 86 ? -26.795 0.524 26.824 1.00 90.69 86 PRO A N 1
ATOM 685 C CA . PRO A 1 86 ? -26.291 -0.232 27.965 1.00 90.69 86 PRO A CA 1
ATOM 686 C C . PRO A 1 86 ? -26.076 -1.719 27.665 1.00 90.69 86 PRO A C 1
ATOM 688 O O . PRO A 1 86 ? -25.152 -2.303 28.240 1.00 90.69 86 PRO A O 1
ATOM 691 N N . ASP A 1 87 ? -26.868 -2.275 26.746 1.00 93.12 87 ASP A N 1
ATOM 692 C CA . ASP A 1 87 ? -26.916 -3.691 26.380 1.00 93.12 87 ASP A CA 1
ATOM 693 C C . ASP A 1 87 ? -26.135 -3.983 25.086 1.00 93.12 87 ASP A C 1
ATOM 695 O O . ASP A 1 87 ? -26.290 -5.046 24.482 1.00 93.12 87 ASP A O 1
ATOM 699 N N . TYR A 1 88 ? -25.259 -3.059 24.668 1.00 95.44 88 TYR A N 1
ATOM 700 C CA . TYR A 1 88 ? -24.417 -3.214 23.485 1.00 95.44 88 TYR A CA 1
ATOM 701 C C . TYR A 1 88 ? -23.637 -4.540 23.511 1.00 95.44 88 TYR A C 1
ATOM 703 O O . TYR A 1 88 ? -22.690 -4.725 24.286 1.00 95.44 88 TYR A O 1
ATOM 711 N N . ASP A 1 89 ? -24.008 -5.451 22.610 1.00 95.06 89 ASP A N 1
ATOM 712 C CA . ASP A 1 89 ? -23.469 -6.809 22.524 1.00 95.06 89 ASP A CA 1
ATOM 713 C C . ASP A 1 89 ? -22.122 -6.842 21.780 1.00 95.06 89 ASP A C 1
ATOM 715 O O . ASP A 1 89 ? -21.975 -7.267 20.627 1.00 95.06 89 ASP A O 1
ATOM 719 N N . TRP A 1 90 ? -21.084 -6.374 22.466 1.00 94.56 90 TRP A N 1
ATOM 720 C CA . TRP A 1 90 ? -19.711 -6.406 21.966 1.00 94.56 90 TRP A CA 1
ATOM 721 C C . TRP A 1 90 ? -19.192 -7.836 21.732 1.00 94.56 90 TRP A C 1
ATOM 723 O O . TRP A 1 90 ? -18.300 -8.023 20.898 1.00 94.56 90 TRP A O 1
ATOM 733 N N . GLN A 1 91 ? -19.740 -8.845 22.422 1.00 94.56 91 GLN A N 1
ATOM 734 C CA . GLN A 1 91 ? -19.360 -10.254 22.260 1.00 94.56 91 GLN A CA 1
ATOM 735 C C . GLN A 1 91 ? -19.759 -10.765 20.875 1.00 94.56 91 GLN A C 1
ATOM 737 O O . GLN A 1 91 ? -18.939 -11.357 20.164 1.00 94.56 91 GLN A O 1
ATOM 742 N N . ARG A 1 92 ? -20.980 -10.451 20.433 1.00 94.81 92 ARG A N 1
ATOM 743 C CA . ARG A 1 92 ? -21.438 -10.751 19.072 1.00 94.81 92 ARG A CA 1
ATOM 744 C C . ARG A 1 92 ? -20.552 -10.112 18.009 1.00 94.81 92 ARG A C 1
ATOM 746 O O . ARG A 1 92 ? -20.227 -10.749 17.002 1.00 94.81 92 ARG A O 1
ATOM 753 N N . HIS A 1 93 ? -20.116 -8.873 18.222 1.00 94.81 93 HIS A N 1
ATOM 754 C CA . HIS A 1 93 ? -19.187 -8.227 17.299 1.00 94.81 93 HIS A CA 1
ATOM 755 C C . HIS A 1 93 ? -17.827 -8.933 17.282 1.00 94.81 93 HIS A C 1
ATOM 757 O O . HIS A 1 93 ? -17.328 -9.237 16.197 1.00 94.81 93 HIS A O 1
ATOM 763 N N . LEU A 1 94 ? -17.264 -9.301 18.437 1.00 93.25 94 LEU A N 1
ATOM 764 C CA . LEU A 1 94 ? -16.020 -10.082 18.501 1.00 93.25 94 LEU A CA 1
ATOM 765 C C . LEU A 1 94 ? -16.103 -11.405 17.726 1.00 93.25 94 LEU A C 1
ATOM 767 O O . LEU A 1 94 ? -15.132 -11.774 17.061 1.00 93.25 94 LEU A O 1
ATOM 771 N N . ALA A 1 95 ? -17.251 -12.084 17.783 1.00 93.12 95 ALA A N 1
ATOM 772 C CA . ALA A 1 95 ? -17.499 -13.333 17.066 1.00 93.12 95 ALA A CA 1
ATOM 773 C C . ALA A 1 95 ? -17.685 -13.146 15.548 1.00 93.12 95 ALA A C 1
ATOM 775 O O . ALA A 1 95 ? -17.548 -14.104 14.790 1.00 93.12 95 ALA A O 1
ATOM 776 N N . THR A 1 96 ? -17.972 -11.925 15.082 1.00 91.12 96 THR A N 1
ATOM 777 C CA . THR A 1 96 ? -18.206 -11.644 13.660 1.00 91.12 96 THR A CA 1
ATOM 778 C C . THR A 1 96 ? -16.878 -11.652 12.886 1.00 91.12 96 THR A C 1
ATOM 780 O O . THR A 1 96 ? -16.057 -10.735 13.074 1.00 91.12 96 THR A O 1
ATOM 783 N N . PRO A 1 97 ? -16.645 -12.637 11.991 1.00 82.38 97 PRO A N 1
ATOM 784 C CA . PRO A 1 97 ? -15.405 -12.724 11.230 1.00 82.38 97 PRO A CA 1
ATOM 785 C C . PRO A 1 97 ? -15.242 -11.496 10.331 1.00 82.38 97 PRO A C 1
ATOM 787 O O . PRO A 1 97 ? -16.213 -10.946 9.813 1.00 82.38 97 PRO A O 1
ATOM 790 N N . GLN A 1 98 ? -14.001 -11.041 10.142 1.00 77.19 98 GLN A N 1
ATOM 791 C CA . GLN A 1 98 ? -13.738 -10.059 9.093 1.00 77.19 98 GLN A CA 1
ATOM 792 C C . GLN A 1 98 ? -13.901 -10.745 7.732 1.00 77.19 98 GLN A C 1
ATOM 794 O O . GLN A 1 98 ? -13.393 -11.859 7.569 1.00 77.19 98 GLN A O 1
ATOM 799 N N . PRO A 1 99 ? -14.577 -10.108 6.759 1.00 78.00 99 PRO A N 1
ATOM 800 C CA . PRO A 1 99 ? -14.617 -10.633 5.409 1.00 78.00 99 PRO A CA 1
ATOM 801 C C . PRO A 1 99 ? -13.173 -10.778 4.906 1.00 78.00 99 PRO A C 1
ATOM 803 O O . PRO A 1 99 ? -12.324 -9.932 5.225 1.00 78.00 99 PRO A O 1
ATOM 806 N N . PRO A 1 100 ? -12.861 -11.852 4.164 1.00 78.50 100 PRO A N 1
ATOM 807 C CA . PRO A 1 100 ? -11.527 -12.036 3.618 1.00 78.50 100 PRO A CA 1
ATOM 808 C C . PRO A 1 100 ? -11.170 -10.806 2.785 1.00 78.50 100 PRO A C 1
ATOM 810 O O . PRO A 1 100 ? -11.983 -10.327 1.990 1.00 78.50 100 PRO A O 1
ATOM 813 N N . ARG A 1 101 ? -9.957 -10.271 2.979 1.00 75.25 101 ARG A N 1
ATOM 814 C CA . ARG A 1 101 ? -9.466 -9.192 2.117 1.00 75.25 101 ARG A CA 1
ATOM 815 C C . ARG A 1 101 ? -9.553 -9.696 0.674 1.00 75.25 101 ARG A C 1
ATOM 817 O O . ARG A 1 101 ? -9.088 -10.814 0.433 1.00 75.25 101 ARG A O 1
ATOM 824 N N . PRO A 1 102 ? -10.144 -8.931 -0.262 1.00 77.31 102 PRO A N 1
ATOM 825 C CA . PRO A 1 102 ? -10.191 -9.357 -1.648 1.00 77.31 102 PRO A CA 1
ATOM 826 C C . PRO A 1 102 ? -8.761 -9.650 -2.083 1.00 77.31 102 PRO A C 1
ATOM 828 O O . PRO A 1 102 ? -7.865 -8.821 -1.900 1.00 77.31 102 PRO A O 1
ATOM 831 N N . ILE A 1 103 ? -8.535 -10.856 -2.602 1.00 76.25 103 ILE A N 1
ATOM 832 C CA . ILE A 1 103 ? -7.259 -11.201 -3.214 1.00 76.25 103 ILE A CA 1
ATOM 833 C C . ILE A 1 103 ? -7.204 -10.369 -4.489 1.00 76.25 103 ILE A C 1
ATOM 835 O O . ILE A 1 103 ? -7.715 -10.774 -5.533 1.00 76.25 103 ILE A O 1
ATOM 839 N N . ILE A 1 104 ? -6.629 -9.172 -4.392 1.00 76.94 104 ILE A N 1
ATOM 840 C CA . ILE A 1 104 ? -6.246 -8.398 -5.561 1.00 76.94 104 ILE A CA 1
ATOM 841 C C . ILE A 1 104 ? -5.142 -9.226 -6.204 1.00 76.94 104 ILE A C 1
ATOM 843 O O . ILE A 1 104 ? -3.989 -9.184 -5.775 1.00 76.94 104 ILE A O 1
ATOM 847 N N . ARG A 1 105 ? -5.508 -10.043 -7.197 1.00 70.50 105 ARG A N 1
ATOM 848 C CA . ARG A 1 105 ? -4.530 -10.602 -8.122 1.00 70.50 105 ARG A CA 1
ATOM 849 C C . ARG A 1 105 ? -3.918 -9.393 -8.803 1.00 70.50 105 ARG A C 1
ATOM 851 O O . ARG A 1 105 ? -4.532 -8.814 -9.694 1.00 70.50 105 ARG A O 1
ATOM 858 N N . GLN A 1 106 ? -2.758 -8.963 -8.318 1.00 67.00 106 GLN A N 1
ATOM 859 C CA . GLN A 1 106 ? -1.912 -8.046 -9.053 1.00 67.00 106 GLN A CA 1
ATOM 860 C C . GLN A 1 106 ? -1.558 -8.792 -10.335 1.00 67.00 106 GLN A C 1
ATOM 862 O O . GLN A 1 106 ? -0.669 -9.638 -10.347 1.00 67.00 106 GLN A O 1
ATOM 867 N N . VAL A 1 107 ? -2.340 -8.566 -11.389 1.00 69.75 107 VAL A N 1
ATOM 868 C CA . VAL A 1 107 ? -1.906 -8.883 -12.740 1.00 69.75 107 VAL A CA 1
ATOM 869 C C . VAL A 1 107 ? -0.707 -7.974 -12.927 1.00 69.75 107 VAL A C 1
ATOM 871 O O . VAL A 1 107 ? -0.872 -6.769 -13.110 1.00 69.75 107 VAL A O 1
ATOM 874 N N . LEU A 1 108 ? 0.492 -8.521 -12.721 1.00 65.12 108 LEU A N 1
ATOM 875 C CA . LEU A 1 108 ? 1.717 -7.802 -13.022 1.00 65.12 108 LEU A CA 1
ATOM 876 C C . LEU A 1 108 ? 1.553 -7.338 -14.476 1.00 65.12 108 LEU A C 1
ATOM 878 O O . LEU A 1 108 ? 1.247 -8.190 -15.320 1.00 65.12 108 LEU A O 1
ATOM 882 N N . PRO A 1 109 ? 1.648 -6.030 -14.781 1.00 66.31 109 PRO A N 1
ATOM 883 C CA . PRO A 1 109 ? 1.632 -5.604 -16.171 1.00 66.31 109 PRO A CA 1
ATOM 884 C C . PRO A 1 109 ? 2.696 -6.417 -16.912 1.00 66.31 109 PRO A C 1
ATOM 886 O O . PRO A 1 109 ? 3.744 -6.724 -16.332 1.00 66.31 109 PRO A O 1
ATOM 889 N N . ALA A 1 110 ?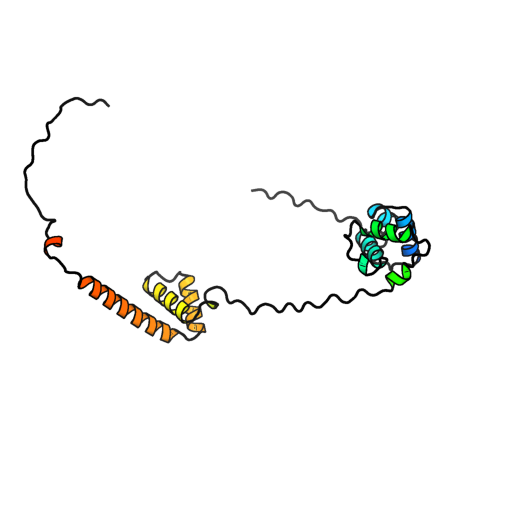 2.391 -6.831 -18.148 1.00 66.56 110 ALA A N 1
ATOM 890 C CA . ALA A 1 110 ? 3.351 -7.550 -18.981 1.00 66.56 110 ALA A CA 1
ATOM 891 C C . ALA A 1 110 ? 4.702 -6.822 -18.895 1.00 66.56 110 ALA A C 1
ATOM 893 O O . ALA A 1 110 ? 4.690 -5.588 -18.898 1.00 66.56 110 ALA A O 1
ATOM 894 N N . PRO A 1 111 ? 5.828 -7.542 -18.733 1.00 70.06 111 PRO A N 1
ATOM 895 C CA . PRO A 1 111 ? 7.116 -6.914 -18.493 1.00 70.06 111 PRO A CA 1
ATOM 896 C C . PRO A 1 111 ? 7.379 -5.901 -19.602 1.00 70.06 111 PRO A C 1
ATOM 898 O O . PRO A 1 111 ? 7.614 -6.270 -20.750 1.00 70.06 111 PRO A O 1
ATOM 901 N N . THR A 1 112 ? 7.282 -4.615 -19.269 1.00 75.00 112 THR A N 1
ATOM 902 C CA . THR A 1 112 ? 7.606 -3.547 -20.201 1.00 75.00 112 THR A CA 1
ATOM 903 C C . THR A 1 112 ? 9.109 -3.626 -20.395 1.00 75.00 112 THR A C 1
ATOM 905 O O . THR A 1 112 ? 9.880 -3.295 -19.491 1.00 75.00 112 THR A O 1
ATOM 908 N N . HIS A 1 113 ? 9.544 -4.160 -21.532 1.00 76.88 113 HIS A N 1
ATOM 909 C CA . HIS A 1 113 ? 10.955 -4.164 -21.872 1.00 76.88 113 HIS A CA 1
ATOM 910 C C . HIS A 1 113 ? 11.407 -2.703 -22.001 1.00 76.88 113 HIS A C 1
ATOM 912 O O . HIS A 1 113 ? 10.875 -1.953 -22.811 1.00 76.88 113 HIS A O 1
ATOM 918 N N . ALA A 1 114 ? 12.345 -2.285 -21.153 1.00 82.12 114 ALA A N 1
ATOM 919 C CA . ALA A 1 114 ? 12.944 -0.954 -21.185 1.00 82.12 114 ALA A CA 1
ATOM 920 C C . ALA A 1 114 ? 14.383 -1.033 -21.719 1.00 82.12 114 ALA A C 1
ATOM 922 O O . ALA A 1 114 ? 15.059 -2.048 -21.537 1.00 82.12 114 ALA A O 1
ATOM 923 N N . GLY A 1 115 ? 14.863 0.044 -22.348 1.00 89.50 115 GLY A N 1
ATOM 924 C CA . GLY A 1 115 ? 16.192 0.102 -22.971 1.00 89.50 115 GLY A CA 1
ATOM 925 C C . GLY A 1 115 ? 16.246 -0.631 -24.315 1.00 89.50 115 GLY A C 1
ATOM 926 O O . GLY A 1 115 ? 15.232 -0.743 -24.994 1.00 89.50 115 GLY A O 1
ATOM 927 N N . PHE A 1 116 ? 17.411 -1.165 -24.697 1.00 91.25 116 PHE A N 1
ATOM 928 C CA . PHE A 1 116 ? 17.575 -1.892 -25.968 1.00 91.25 116 PHE A CA 1
ATOM 929 C C . PHE A 1 116 ? 16.621 -3.080 -26.162 1.00 91.25 116 PHE A C 1
ATOM 931 O O . PHE A 1 116 ? 16.131 -3.256 -27.274 1.00 91.25 116 PHE A O 1
ATOM 938 N N . PRO A 1 117 ? 16.272 -3.867 -25.122 1.00 91.50 117 PRO A N 1
ATOM 939 C CA . PRO A 1 117 ? 15.242 -4.896 -25.249 1.00 91.50 117 PRO A CA 1
ATOM 940 C C . PRO A 1 117 ? 13.853 -4.365 -25.628 1.00 91.50 117 PRO A C 1
ATOM 942 O O . PRO A 1 117 ? 13.025 -5.153 -26.064 1.00 91.50 117 PRO A O 1
ATOM 945 N N . GLY A 1 118 ? 13.585 -3.075 -25.410 1.00 90.94 118 GLY A N 1
ATOM 946 C CA . GLY A 1 118 ? 12.318 -2.428 -25.746 1.00 90.94 118 GLY A CA 1
ATOM 947 C C . GLY A 1 118 ? 12.273 -1.792 -27.133 1.00 90.94 118 GLY A C 1
ATOM 948 O O . GLY A 1 118 ? 11.192 -1.395 -27.546 1.00 90.94 118 GLY A O 1
ATOM 949 N N . LEU A 1 119 ? 13.408 -1.689 -27.835 1.00 94.38 119 LEU A N 1
ATOM 950 C CA . LEU A 1 119 ? 13.439 -1.187 -29.211 1.00 94.38 119 LEU A CA 1
ATOM 951 C C . LEU A 1 119 ? 12.835 -2.213 -30.166 1.00 94.38 119 LEU A C 1
ATOM 953 O O . LEU A 1 119 ? 13.061 -3.422 -29.998 1.00 94.38 119 LEU A O 1
ATOM 957 N N . GLU A 1 120 ? 12.124 -1.729 -31.180 1.00 94.06 120 GLU A N 1
ATOM 958 C CA . GLU A 1 120 ? 11.760 -2.546 -32.336 1.00 94.06 120 GLU A CA 1
ATOM 959 C C . GLU A 1 120 ? 13.015 -2.932 -33.133 1.00 94.06 120 GLU A C 1
ATOM 961 O O . GLU A 1 120 ? 14.077 -2.318 -32.995 1.00 94.06 120 GLU A O 1
ATOM 966 N N . ASP A 1 121 ? 12.924 -3.990 -33.940 1.00 95.75 121 ASP A N 1
ATOM 967 C CA . ASP A 1 121 ? 14.085 -4.521 -34.662 1.00 95.75 121 ASP A CA 1
ATOM 968 C C . ASP A 1 121 ? 14.686 -3.471 -35.613 1.00 95.75 121 ASP A C 1
ATOM 970 O O . ASP A 1 121 ? 15.904 -3.296 -35.629 1.00 95.75 121 ASP A O 1
ATOM 974 N N . ASP A 1 122 ? 13.853 -2.691 -36.306 1.00 94.81 122 ASP A N 1
ATOM 975 C CA . ASP A 1 122 ? 14.306 -1.623 -37.207 1.00 94.81 122 ASP A CA 1
ATOM 976 C C . ASP A 1 122 ? 15.014 -0.484 -36.449 1.00 94.81 122 ASP A C 1
ATOM 978 O O . ASP A 1 122 ? 16.083 -0.021 -36.857 1.00 94.81 122 ASP A O 1
ATOM 982 N N . GLU A 1 123 ? 14.476 -0.071 -35.295 1.00 94.81 123 GLU A N 1
ATOM 983 C CA . GLU A 1 123 ? 15.077 0.960 -34.437 1.00 94.81 123 GLU A CA 1
ATOM 984 C C . GLU A 1 123 ? 16.424 0.499 -33.865 1.00 94.81 123 GLU A C 1
ATOM 986 O O . GLU A 1 123 ? 17.396 1.263 -33.807 1.00 94.81 123 GLU A O 1
ATOM 991 N N . LEU A 1 124 ? 16.494 -0.769 -33.452 1.00 96.12 124 LEU A N 1
ATOM 992 C CA . LEU A 1 124 ? 17.705 -1.395 -32.940 1.00 96.12 124 LEU A CA 1
ATOM 993 C C . LEU A 1 124 ? 18.791 -1.455 -34.022 1.00 96.12 124 LEU A C 1
ATOM 995 O O . LEU A 1 124 ? 19.945 -1.118 -33.744 1.00 96.12 124 LEU A O 1
ATOM 999 N N . LEU A 1 125 ? 18.428 -1.853 -35.245 1.00 96.00 125 LEU A N 1
ATOM 1000 C CA . LEU A 1 125 ? 19.337 -1.943 -36.388 1.00 96.00 125 LEU A CA 1
ATOM 1001 C C . LEU A 1 125 ? 19.863 -0.570 -36.813 1.00 96.00 125 LEU A C 1
ATOM 1003 O O . LEU A 1 125 ? 21.076 -0.411 -36.961 1.00 96.00 125 LEU A O 1
ATOM 1007 N N . ALA A 1 126 ? 18.987 0.431 -36.927 1.00 93.56 126 ALA A N 1
ATOM 1008 C CA . ALA A 1 126 ? 19.380 1.801 -37.250 1.00 93.56 126 ALA A CA 1
ATOM 1009 C C . ALA A 1 126 ? 20.332 2.384 -36.192 1.00 93.56 126 ALA A C 1
ATOM 1011 O O . ALA A 1 126 ? 21.360 2.976 -36.525 1.00 93.56 126 ALA A O 1
ATOM 1012 N N . THR A 1 127 ? 20.037 2.160 -34.907 1.00 93.38 127 THR A N 1
ATOM 1013 C CA . THR A 1 127 ? 20.886 2.623 -33.799 1.00 93.38 127 THR A CA 1
ATOM 1014 C C . THR A 1 127 ? 22.252 1.932 -33.807 1.00 93.38 127 THR A C 1
ATOM 1016 O O . THR A 1 127 ? 23.284 2.582 -33.616 1.00 93.38 127 THR A O 1
ATOM 1019 N N . ALA A 1 128 ? 22.279 0.616 -34.034 1.00 93.25 128 ALA A N 1
ATOM 1020 C CA . ALA A 1 128 ? 23.512 -0.163 -34.083 1.00 93.25 128 ALA A CA 1
ATOM 1021 C C . ALA A 1 128 ? 24.401 0.233 -35.273 1.00 93.25 128 ALA A C 1
ATOM 1023 O O . ALA A 1 128 ? 25.611 0.383 -35.096 1.00 93.25 128 ALA A O 1
ATOM 1024 N N . ASP A 1 129 ? 23.820 0.448 -36.456 1.00 93.50 129 ASP A N 1
ATOM 1025 C CA . ASP A 1 129 ? 24.550 0.894 -37.647 1.00 93.50 129 ASP A CA 1
ATOM 1026 C C . ASP A 1 129 ? 25.113 2.313 -37.470 1.00 93.50 129 ASP A C 1
ATOM 1028 O O . ASP A 1 129 ? 26.306 2.545 -37.690 1.00 93.50 129 ASP A O 1
ATOM 1032 N N . ALA A 1 130 ? 24.299 3.248 -36.969 1.00 91.44 130 ALA A N 1
ATOM 1033 C CA . ALA A 1 130 ? 24.746 4.608 -36.680 1.00 91.44 130 ALA A CA 1
ATOM 1034 C C . ALA A 1 130 ? 25.940 4.619 -35.713 1.00 91.44 130 ALA A C 1
ATOM 1036 O O . ALA A 1 130 ? 26.918 5.336 -35.936 1.00 91.44 130 ALA A O 1
ATOM 1037 N N . LEU A 1 131 ? 25.898 3.791 -34.662 1.00 90.50 131 LEU A N 1
ATOM 1038 C CA . LEU A 1 131 ? 26.994 3.687 -33.703 1.00 90.50 131 LEU A CA 1
ATOM 1039 C C . LEU A 1 131 ? 28.243 3.030 -34.312 1.00 90.50 131 LEU A C 1
ATOM 1041 O O . LEU A 1 131 ? 29.358 3.493 -34.063 1.00 90.50 131 LEU A O 1
ATOM 1045 N N . ALA A 1 132 ? 28.078 1.998 -35.146 1.00 88.50 132 ALA A N 1
ATOM 1046 C CA . ALA A 1 132 ? 29.185 1.321 -35.826 1.00 88.50 132 ALA A CA 1
ATOM 1047 C C . ALA A 1 132 ? 29.978 2.266 -36.749 1.00 88.50 132 ALA A C 1
ATOM 1049 O O . ALA A 1 132 ? 31.196 2.130 -36.892 1.00 88.50 132 ALA A O 1
ATOM 1050 N N . GLN A 1 133 ? 29.313 3.265 -37.333 1.00 88.00 133 GLN A N 1
ATOM 1051 C CA . GLN A 1 133 ? 29.939 4.241 -38.225 1.00 88.00 133 GLN A CA 1
ATOM 1052 C C . GLN A 1 133 ? 30.782 5.300 -37.500 1.00 88.00 133 GLN A C 1
ATOM 1054 O O . GLN A 1 133 ? 31.683 5.876 -38.111 1.00 88.00 133 GLN A O 1
ATOM 1059 N N . GLN A 1 134 ? 30.565 5.541 -36.201 1.00 85.62 134 GLN A N 1
ATOM 1060 C CA . GLN A 1 134 ? 31.263 6.610 -35.469 1.00 85.62 134 GLN A CA 1
ATOM 1061 C C . GLN A 1 134 ? 32.741 6.316 -35.133 1.00 85.62 134 GLN A C 1
ATOM 1063 O O . GLN A 1 134 ? 33.397 7.175 -34.545 1.00 85.62 134 GLN A O 1
ATOM 1068 N N . ARG A 1 135 ? 33.295 5.150 -35.522 1.00 65.19 135 ARG A N 1
ATOM 1069 C CA . ARG A 1 135 ? 34.727 4.775 -35.392 1.00 65.19 135 ARG A CA 1
ATOM 1070 C C . ARG A 1 135 ? 35.373 5.216 -34.058 1.00 65.19 135 ARG A C 1
ATOM 1072 O O . ARG A 1 135 ? 36.451 5.809 -34.044 1.00 65.19 135 ARG A O 1
ATOM 1079 N N . ARG A 1 136 ? 34.740 4.906 -32.919 1.00 70.19 136 ARG A N 1
ATOM 1080 C CA . ARG A 1 136 ? 35.343 5.085 -31.582 1.00 70.19 136 ARG A CA 1
ATOM 1081 C C . ARG A 1 136 ? 35.880 3.756 -31.025 1.00 70.19 136 ARG A C 1
ATOM 1083 O O . ARG A 1 136 ? 35.281 2.712 -31.284 1.00 70.19 136 ARG A O 1
ATOM 1090 N N . PRO A 1 137 ? 37.021 3.750 -30.308 1.00 62.41 137 PRO A N 1
ATOM 1091 C CA . PRO A 1 137 ? 37.607 2.518 -29.783 1.00 62.41 137 PRO A CA 1
ATOM 1092 C C . PRO A 1 137 ? 36.803 1.916 -28.610 1.00 62.41 137 PRO A C 1
ATOM 1094 O O . PRO A 1 137 ? 36.628 2.556 -27.583 1.00 62.41 137 PRO A O 1
ATOM 1097 N N . ALA A 1 138 ? 36.370 0.663 -28.816 1.00 55.09 138 ALA A N 1
ATOM 1098 C CA . ALA A 1 138 ? 36.076 -0.498 -27.945 1.00 55.09 138 ALA A CA 1
ATOM 1099 C C . ALA A 1 138 ? 35.512 -0.390 -26.501 1.00 55.09 138 ALA A C 1
ATOM 1101 O O . ALA A 1 138 ? 34.914 -1.371 -26.050 1.00 55.09 138 ALA A O 1
ATOM 1102 N N . GLU A 1 139 ? 35.649 0.717 -25.770 1.00 60.66 139 GLU A N 1
ATOM 1103 C CA . GLU A 1 139 ? 35.211 0.822 -24.360 1.00 60.66 139 GLU A CA 1
ATOM 1104 C C . GLU A 1 139 ? 33.800 1.409 -24.183 1.00 60.66 139 GLU A C 1
ATOM 1106 O O . GLU A 1 139 ? 33.383 1.754 -23.078 1.00 60.66 139 GLU A O 1
ATOM 1111 N N . ASP A 1 140 ? 33.013 1.468 -25.257 1.00 81.31 140 ASP A N 1
ATOM 1112 C CA . ASP A 1 140 ? 31.636 1.944 -25.187 1.00 81.31 140 ASP A CA 1
ATOM 1113 C C . ASP A 1 140 ? 30.695 0.809 -24.759 1.00 81.31 140 ASP A C 1
ATOM 1115 O O . ASP A 1 140 ? 30.293 -0.044 -25.557 1.00 81.31 140 ASP A O 1
ATOM 1119 N N . TYR A 1 141 ? 30.285 0.833 -23.485 1.00 86.00 141 TYR A N 1
ATOM 1120 C CA . TYR A 1 141 ? 29.214 -0.015 -22.934 1.00 86.00 141 TYR A CA 1
ATOM 1121 C C . TYR A 1 141 ? 27.979 -0.058 -23.852 1.00 86.00 141 TYR A C 1
ATOM 1123 O O . TYR A 1 141 ? 27.368 -1.108 -24.040 1.00 86.00 141 TYR A O 1
ATOM 1131 N N . LEU A 1 142 ? 27.653 1.076 -24.479 1.00 88.50 142 LEU A N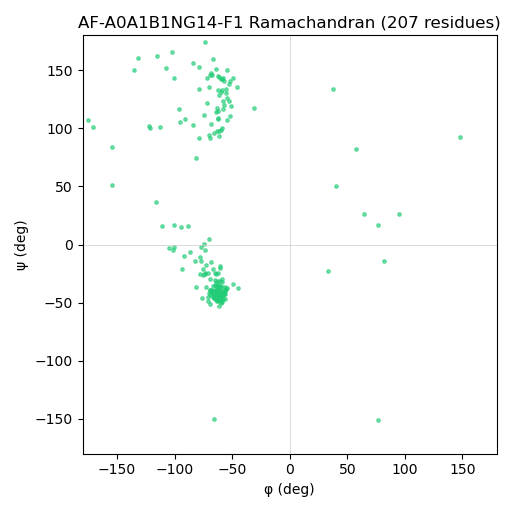 1
ATOM 1132 C CA . LEU A 1 142 ? 26.554 1.218 -25.431 1.00 88.50 142 LEU A CA 1
ATOM 1133 C C . LEU A 1 142 ? 26.701 0.281 -26.642 1.00 88.50 142 LEU A C 1
ATOM 1135 O O . LEU A 1 142 ? 25.755 -0.416 -27.003 1.00 88.50 142 LEU A O 1
ATOM 1139 N N . ALA A 1 143 ? 27.896 0.226 -27.236 1.00 89.81 143 ALA A N 1
ATOM 1140 C CA . ALA A 1 143 ? 28.180 -0.616 -28.394 1.00 89.81 143 ALA A CA 1
ATOM 1141 C C . ALA A 1 143 ? 28.125 -2.100 -28.029 1.00 89.81 143 ALA A C 1
ATOM 1143 O O . ALA A 1 143 ? 27.576 -2.906 -28.778 1.00 89.81 143 ALA A O 1
ATOM 1144 N N . GLN A 1 144 ? 28.640 -2.461 -26.850 1.00 90.44 144 GLN A N 1
ATOM 1145 C CA . GLN A 1 144 ? 28.584 -3.837 -26.357 1.00 90.44 144 GLN A CA 1
ATOM 1146 C C . GLN A 1 144 ? 27.143 -4.281 -26.081 1.00 90.44 144 GLN A C 1
ATOM 1148 O O . GLN A 1 144 ? 26.760 -5.388 -26.461 1.00 90.44 144 GLN A O 1
ATOM 1153 N N . ALA A 1 145 ? 26.332 -3.415 -25.471 1.00 92.12 145 ALA A N 1
ATOM 1154 C CA . ALA A 1 145 ? 24.935 -3.697 -25.170 1.00 92.12 145 ALA A CA 1
ATOM 1155 C C . ALA A 1 145 ? 24.078 -3.840 -26.442 1.00 92.12 145 ALA A C 1
ATOM 1157 O O . ALA A 1 145 ? 23.315 -4.799 -26.553 1.00 92.12 145 ALA A O 1
ATOM 1158 N N . LEU A 1 146 ? 24.260 -2.963 -27.436 1.00 92.94 146 LEU A N 1
ATOM 1159 C CA . LEU A 1 146 ? 23.603 -3.078 -28.744 1.00 92.94 146 LEU A CA 1
ATOM 1160 C C . LEU A 1 146 ? 24.040 -4.339 -29.494 1.00 92.94 146 LEU A C 1
ATOM 1162 O O . LEU A 1 146 ? 23.199 -5.089 -29.984 1.00 92.94 146 LEU A O 1
ATOM 1166 N N . ALA A 1 147 ? 25.344 -4.626 -29.536 1.00 93.06 147 ALA A N 1
ATOM 1167 C CA . ALA A 1 147 ? 25.860 -5.825 -30.191 1.00 93.06 147 ALA A CA 1
ATOM 1168 C C . ALA A 1 147 ? 25.346 -7.113 -29.529 1.00 93.06 147 ALA A C 1
ATOM 1170 O O . ALA A 1 147 ? 25.061 -8.094 -30.220 1.00 93.06 147 ALA A O 1
ATOM 1171 N N . HIS A 1 148 ? 25.221 -7.125 -28.199 1.00 95.12 148 HIS A N 1
ATOM 1172 C CA . HIS A 1 148 ? 24.616 -8.237 -27.473 1.00 95.12 148 HIS A CA 1
ATOM 1173 C C . HIS A 1 148 ? 23.150 -8.423 -27.870 1.00 95.12 148 HIS A C 1
ATOM 1175 O O . HIS A 1 148 ? 22.752 -9.538 -28.200 1.00 95.12 148 HIS A O 1
ATOM 1181 N N . GLU A 1 149 ? 22.369 -7.344 -27.889 1.00 96.88 149 GLU A N 1
ATOM 1182 C CA . GLU A 1 149 ? 20.943 -7.392 -28.208 1.00 96.88 149 GLU A CA 1
ATOM 1183 C C . GLU A 1 149 ? 20.685 -7.835 -29.659 1.00 96.88 149 GLU A C 1
ATOM 1185 O O . GLU A 1 149 ? 19.894 -8.750 -29.887 1.00 96.88 149 GLU A O 1
ATOM 1190 N N . VAL A 1 150 ? 21.426 -7.286 -30.628 1.00 96.75 150 VAL A N 1
ATOM 1191 C CA . VAL A 1 150 ? 21.359 -7.688 -32.047 1.00 96.75 150 VAL A CA 1
ATOM 1192 C C . VAL A 1 150 ? 21.660 -9.180 -32.211 1.00 96.75 150 VAL A C 1
ATOM 1194 O O .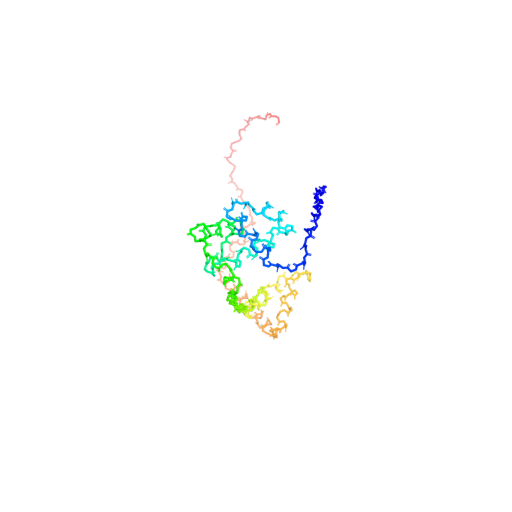 VAL A 1 150 ? 20.944 -9.891 -32.918 1.00 96.75 150 VAL A O 1
ATOM 1197 N N . ARG A 1 151 ? 22.693 -9.697 -31.528 1.00 96.69 151 ARG A N 1
ATOM 1198 C CA . ARG A 1 151 ? 23.026 -11.132 -31.566 1.00 96.69 151 ARG A CA 1
ATOM 1199 C C . ARG A 1 151 ? 21.964 -11.988 -30.894 1.00 96.69 151 ARG A C 1
ATOM 1201 O O . ARG A 1 151 ? 21.624 -13.040 -31.424 1.00 96.69 151 ARG A O 1
ATOM 1208 N N . ARG A 1 152 ? 21.435 -11.542 -29.753 1.00 96.38 152 ARG A N 1
ATOM 1209 C CA . ARG A 1 152 ? 20.386 -12.243 -29.007 1.00 96.38 152 ARG A CA 1
ATOM 1210 C C . ARG A 1 152 ? 19.126 -12.437 -29.853 1.00 96.38 152 ARG A C 1
ATOM 1212 O O . ARG A 1 152 ? 18.507 -13.491 -29.752 1.00 96.38 152 ARG A O 1
ATOM 1219 N N . ARG A 1 153 ? 18.781 -11.454 -30.693 1.00 96.44 153 ARG A N 1
ATOM 1220 C CA . ARG A 1 153 ? 17.637 -11.513 -31.622 1.00 96.44 153 ARG A CA 1
ATOM 1221 C C . ARG A 1 153 ? 17.949 -12.161 -32.978 1.00 96.44 153 ARG A C 1
ATOM 1223 O O . ARG A 1 153 ? 17.037 -12.376 -33.763 1.00 96.44 153 ARG A O 1
ATOM 1230 N N . GLY A 1 154 ? 19.210 -12.493 -33.264 1.00 96.94 154 GLY A N 1
ATOM 1231 C CA . GLY A 1 154 ? 19.610 -13.101 -34.539 1.00 96.94 154 GLY A CA 1
ATOM 1232 C C . GLY A 1 154 ? 19.688 -12.129 -35.725 1.00 96.94 154 GLY A C 1
ATOM 1233 O O . GLY A 1 154 ? 19.777 -12.574 -36.863 1.00 96.94 154 GLY A O 1
ATOM 1234 N N . LEU A 1 155 ? 19.728 -10.818 -35.473 1.00 97.75 155 LEU A N 1
ATOM 1235 C CA . LEU A 1 155 ? 19.634 -9.756 -36.489 1.00 97.75 155 LEU A CA 1
ATOM 1236 C C . LEU A 1 155 ? 20.991 -9.347 -37.094 1.00 97.75 155 LEU A C 1
ATOM 1238 O O . LEU A 1 155 ? 21.138 -8.282 -37.690 1.00 97.75 155 LEU A O 1
ATOM 1242 N N . ALA A 1 156 ? 22.036 -10.160 -36.927 1.00 96.81 156 ALA A N 1
ATOM 1243 C CA . ALA A 1 156 ? 23.386 -9.789 -37.362 1.00 96.81 156 ALA A CA 1
ATOM 1244 C C . ALA A 1 156 ? 23.503 -9.627 -38.891 1.00 96.81 156 ALA A C 1
ATOM 1246 O O . ALA A 1 156 ? 24.241 -8.764 -39.364 1.00 96.81 156 ALA A O 1
ATOM 1247 N N . ALA A 1 157 ? 22.778 -10.444 -39.663 1.00 95.88 157 ALA A N 1
ATOM 1248 C CA . ALA A 1 157 ? 22.753 -10.336 -41.121 1.00 95.88 157 ALA A CA 1
ATOM 1249 C C . ALA A 1 157 ? 21.949 -9.112 -41.591 1.00 95.88 157 ALA A C 1
ATOM 1251 O O . ALA A 1 157 ? 22.336 -8.463 -42.561 1.00 95.88 157 ALA A O 1
ATOM 1252 N N . ASP A 1 158 ? 20.859 -8.787 -40.891 1.00 97.00 158 ASP A N 1
ATOM 1253 C CA . ASP A 1 158 ? 20.054 -7.588 -41.140 1.00 97.00 158 ASP A CA 1
ATOM 1254 C C . ASP A 1 158 ? 20.850 -6.311 -40.887 1.00 97.00 158 ASP A C 1
ATOM 1256 O O . ASP A 1 158 ? 20.790 -5.393 -41.697 1.00 97.00 158 ASP A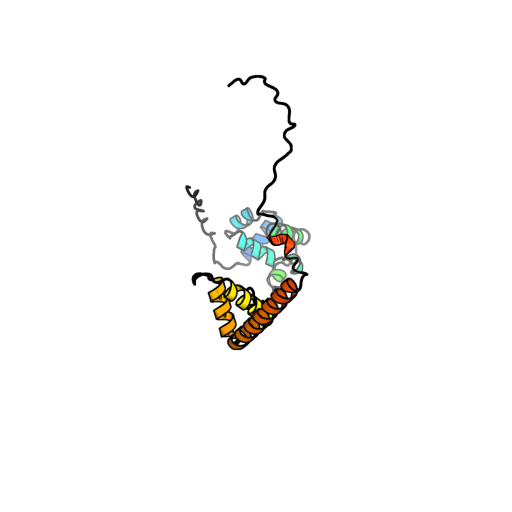 O 1
ATOM 1260 N N . LEU A 1 159 ? 21.683 -6.285 -39.842 1.00 96.06 159 LEU A N 1
ATOM 1261 C CA . LEU A 1 159 ? 22.582 -5.161 -39.578 1.00 96.06 159 LEU A CA 1
ATOM 1262 C C . LEU A 1 159 ? 23.563 -4.915 -40.730 1.00 96.06 159 LEU A C 1
ATOM 1264 O O . LEU A 1 159 ? 23.803 -3.767 -41.094 1.00 96.06 159 LEU A O 1
ATOM 1268 N N . GLY A 1 160 ? 24.097 -5.981 -41.333 1.00 93.75 160 GLY A N 1
ATOM 1269 C CA . GLY A 1 160 ? 24.941 -5.867 -42.525 1.00 93.75 160 GLY A CA 1
ATOM 1270 C C . GLY A 1 160 ? 24.195 -5.233 -43.702 1.00 93.75 160 GLY A C 1
ATOM 1271 O O . GLY A 1 160 ? 24.693 -4.285 -44.303 1.00 93.75 160 GLY A O 1
ATOM 1272 N N . ARG A 1 161 ? 22.970 -5.701 -43.977 1.00 94.50 161 ARG A N 1
ATOM 1273 C CA . ARG A 1 161 ? 22.114 -5.148 -45.041 1.00 94.50 161 ARG A CA 1
ATOM 1274 C C . ARG A 1 161 ? 21.733 -3.690 -44.793 1.00 94.50 161 ARG A C 1
ATOM 1276 O O . ARG A 1 161 ? 21.794 -2.887 -45.717 1.00 94.50 161 ARG A O 1
ATOM 1283 N N . ALA A 1 162 ? 21.361 -3.348 -43.560 1.00 91.50 162 ALA A N 1
ATOM 1284 C CA . ALA A 1 162 ? 21.030 -1.981 -43.172 1.00 91.50 162 ALA A CA 1
ATOM 1285 C C . ALA A 1 162 ? 22.232 -1.046 -43.377 1.00 91.50 162 ALA A C 1
ATOM 1287 O O . ALA A 1 162 ? 22.092 0.022 -43.966 1.00 91.50 162 ALA A O 1
ATOM 1288 N N . GLY A 1 163 ? 23.432 -1.486 -42.986 1.00 92.19 163 GLY A N 1
ATOM 1289 C CA . GLY A 1 163 ? 24.660 -0.726 -43.212 1.00 92.19 163 GLY A CA 1
ATOM 1290 C C . GLY A 1 163 ? 24.982 -0.514 -44.695 1.00 92.19 163 GLY A C 1
ATOM 1291 O O . GLY A 1 163 ? 25.390 0.583 -45.077 1.00 92.19 163 GLY A O 1
ATOM 1292 N N . GLU A 1 164 ? 24.776 -1.525 -45.546 1.00 93.44 164 GLU A N 1
ATOM 1293 C CA . GLU A 1 164 ? 24.934 -1.402 -47.004 1.00 93.44 164 GLU A CA 1
ATOM 1294 C C . GLU A 1 164 ? 23.936 -0.409 -47.612 1.00 93.44 164 GLU A C 1
ATOM 1296 O O . GLU A 1 164 ? 24.330 0.441 -48.414 1.00 93.44 164 GLU A O 1
ATOM 1301 N N . LEU A 1 165 ? 22.664 -0.486 -47.204 1.00 90.75 165 LEU A N 1
ATOM 1302 C CA . LEU A 1 165 ? 21.614 0.424 -47.657 1.00 90.75 165 LEU A CA 1
ATOM 1303 C C . LEU A 1 165 ? 21.937 1.870 -47.271 1.00 90.75 165 LEU A C 1
ATOM 1305 O O . LEU A 1 165 ? 22.030 2.728 -48.145 1.00 90.75 165 LEU A O 1
ATOM 1309 N N . HIS A 1 166 ? 22.214 2.132 -45.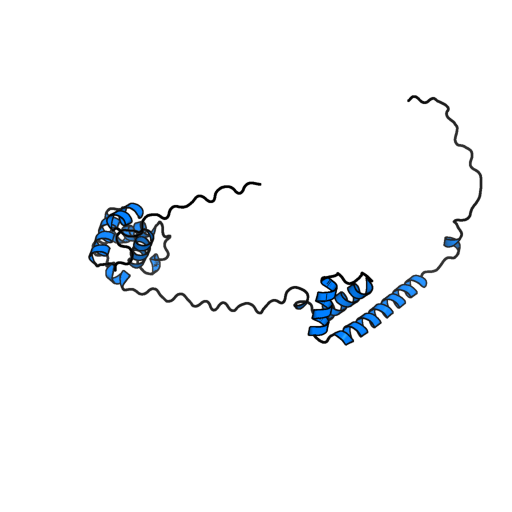993 1.00 89.50 166 HIS A N 1
ATOM 1310 C CA . HIS A 1 166 ? 22.546 3.480 -45.534 1.00 89.50 166 HIS A CA 1
ATOM 1311 C C . HIS A 1 166 ? 23.857 3.997 -46.147 1.00 89.50 166 HIS A C 1
ATOM 1313 O O . HIS A 1 166 ? 24.012 5.196 -46.378 1.00 89.50 166 HIS A O 1
ATOM 1319 N N . ALA A 1 167 ? 24.834 3.123 -46.421 1.00 89.19 167 ALA A N 1
ATOM 1320 C CA . ALA A 1 167 ? 26.046 3.519 -47.136 1.00 89.19 167 ALA A CA 1
ATOM 1321 C C . ALA A 1 167 ? 25.742 3.963 -48.569 1.00 89.19 167 ALA A C 1
ATOM 1323 O O . ALA A 1 167 ? 26.306 4.960 -49.020 1.00 89.19 167 ALA A O 1
ATOM 1324 N N . ARG A 1 168 ? 24.847 3.253 -49.261 1.00 91.50 168 ARG A N 1
ATOM 1325 C CA . ARG A 1 168 ? 24.388 3.624 -50.598 1.00 91.50 168 ARG A CA 1
ATOM 1326 C C . ARG A 1 168 ? 23.650 4.961 -50.585 1.00 91.50 168 ARG A C 1
ATOM 1328 O O . ARG A 1 168 ? 24.018 5.835 -51.362 1.00 91.50 168 ARG A O 1
ATOM 1335 N N . GLU A 1 169 ? 22.699 5.141 -49.674 1.00 89.69 169 GLU A N 1
ATOM 1336 C CA . GLU A 1 169 ? 21.953 6.398 -49.519 1.00 89.69 169 GLU A CA 1
ATOM 1337 C C . GLU A 1 169 ? 22.892 7.580 -49.256 1.00 89.69 169 GLU A C 1
ATOM 1339 O O . GLU A 1 169 ? 22.772 8.616 -49.894 1.00 89.69 169 GLU A O 1
ATOM 1344 N N . ARG A 1 170 ? 23.915 7.416 -48.403 1.00 86.31 170 ARG A N 1
ATOM 1345 C CA . ARG A 1 170 ? 24.923 8.469 -48.178 1.00 86.31 170 ARG A CA 1
ATOM 1346 C C . ARG A 1 170 ? 25.729 8.827 -49.425 1.00 86.31 170 ARG A C 1
ATOM 1348 O O . ARG A 1 170 ? 26.150 9.975 -49.556 1.00 86.31 170 ARG A O 1
ATOM 1355 N N . VAL A 1 171 ? 26.020 7.854 -50.289 1.00 89.44 171 VAL A N 1
ATOM 1356 C CA . VAL A 1 171 ? 26.718 8.105 -51.558 1.00 89.44 171 VAL A CA 1
ATOM 1357 C C . VAL A 1 171 ? 25.799 8.847 -52.520 1.00 89.44 171 VAL A C 1
ATOM 1359 O O . VAL A 1 171 ? 26.243 9.822 -53.116 1.00 89.44 171 VAL A O 1
ATOM 1362 N N . GLU A 1 172 ? 24.540 8.426 -52.637 1.00 90.25 172 GLU A N 1
ATOM 1363 C CA . GLU A 1 172 ? 23.525 9.101 -53.455 1.00 90.25 172 GLU A CA 1
ATOM 1364 C C . GLU A 1 172 ? 23.319 10.550 -52.969 1.00 90.25 172 GLU A C 1
ATOM 1366 O O . GLU A 1 172 ? 23.543 11.476 -53.743 1.00 90.25 172 GLU A O 1
ATOM 1371 N N . ASP A 1 173 ? 23.106 10.771 -51.667 1.00 84.88 173 ASP A N 1
ATOM 1372 C CA . ASP A 1 173 ? 23.025 12.103 -51.044 1.00 84.88 173 ASP A CA 1
ATOM 1373 C C . ASP A 1 173 ? 24.269 12.972 -51.309 1.00 84.88 173 ASP A C 1
ATOM 1375 O O . ASP A 1 173 ? 24.183 14.194 -51.462 1.00 84.88 173 ASP A O 1
ATOM 1379 N N . PHE A 1 174 ? 25.464 12.373 -51.301 1.00 81.38 174 PHE A N 1
ATOM 1380 C CA . PHE A 1 174 ? 26.708 13.089 -51.583 1.00 81.38 174 PHE A CA 1
ATOM 1381 C C . PHE A 1 174 ? 26.811 13.495 -53.057 1.00 81.38 174 PHE A C 1
ATOM 1383 O O . PHE A 1 174 ? 27.239 14.614 -53.347 1.00 81.38 174 PHE A O 1
ATOM 1390 N N . LEU A 1 175 ? 26.421 12.608 -53.975 1.00 86.56 175 LEU A N 1
ATOM 1391 C CA . LEU A 1 175 ? 26.410 12.878 -55.412 1.00 86.56 175 LEU A CA 1
ATOM 1392 C C . LEU A 1 175 ? 25.349 13.923 -55.774 1.00 86.56 175 LEU A C 1
ATOM 1394 O O . LEU A 1 175 ? 25.665 14.864 -56.496 1.00 86.56 175 LEU A O 1
ATOM 1398 N N . ASP A 1 176 ? 24.160 13.851 -55.177 1.00 83.00 176 ASP A N 1
ATOM 1399 C CA . ASP A 1 176 ? 23.101 14.851 -55.350 1.00 83.00 176 ASP A CA 1
ATOM 1400 C C . ASP A 1 176 ? 23.555 16.245 -54.886 1.00 83.00 176 ASP A C 1
ATOM 1402 O O . ASP A 1 176 ? 23.230 17.266 -55.495 1.00 83.00 176 ASP A O 1
ATOM 1406 N N . ARG A 1 177 ? 24.372 16.316 -53.825 1.00 76.88 177 ARG A N 1
ATOM 1407 C CA . ARG A 1 177 ? 25.014 17.573 -53.400 1.00 76.88 177 ARG A CA 1
ATOM 1408 C C . ARG A 1 177 ? 26.082 18.061 -54.379 1.00 76.88 177 ARG A C 1
ATOM 1410 O O . ARG A 1 177 ? 26.309 19.267 -54.447 1.00 76.88 177 ARG A O 1
ATOM 1417 N N . ALA A 1 178 ? 26.750 17.161 -55.098 1.00 71.12 178 ALA A N 1
ATOM 1418 C CA . ALA A 1 178 ? 27.764 17.502 -56.096 1.00 71.12 178 ALA A CA 1
ATOM 1419 C C . ALA A 1 178 ? 27.153 17.982 -57.426 1.00 71.12 178 ALA A C 1
ATOM 1421 O O . ALA A 1 178 ? 27.785 18.779 -58.118 1.00 71.12 178 ALA A O 1
ATOM 1422 N N . ASP A 1 179 ? 25.921 17.568 -57.736 1.00 69.38 179 ASP A N 1
ATOM 1423 C CA . ASP A 1 179 ? 25.128 18.059 -58.874 1.00 69.38 179 ASP A CA 1
ATOM 1424 C C . ASP A 1 179 ? 24.578 19.485 -58.665 1.00 69.38 179 ASP A C 1
ATOM 1426 O O . ASP A 1 179 ? 24.025 20.102 -59.583 1.00 69.38 179 ASP A O 1
ATOM 1430 N N . TYR A 1 180 ? 24.788 20.070 -57.481 1.00 65.06 180 TYR A N 1
ATOM 1431 C CA . TYR A 1 180 ? 24.660 21.511 -57.292 1.00 65.06 180 TYR A CA 1
ATOM 1432 C C . TYR A 1 180 ? 25.656 22.220 -58.224 1.00 65.06 180 TYR A C 1
ATOM 1434 O O . TYR A 1 180 ? 26.824 21.834 -58.239 1.00 65.06 180 TYR A O 1
ATOM 1442 N N . PRO A 1 181 ? 25.255 23.244 -59.008 1.00 68.44 181 PRO A N 1
ATOM 1443 C CA . PRO A 1 181 ? 26.087 23.796 -60.073 1.00 68.44 181 PRO A CA 1
ATOM 1444 C C . PRO A 1 181 ? 27.407 24.320 -59.509 1.00 68.44 181 PRO A C 1
ATOM 1446 O O . PRO A 1 181 ? 27.485 25.439 -58.998 1.00 68.44 181 PRO A O 1
ATOM 1449 N N . TYR A 1 182 ? 28.450 23.500 -59.621 1.00 62.12 182 TYR A N 1
ATOM 1450 C CA . TYR A 1 182 ? 29.803 23.871 -59.268 1.00 62.12 182 TYR A CA 1
ATOM 1451 C C . TYR A 1 182 ? 30.203 25.028 -60.179 1.00 62.12 182 TYR A C 1
ATOM 1453 O O . TYR A 1 182 ? 30.373 24.850 -61.386 1.00 62.12 182 TYR A O 1
ATOM 1461 N N . ARG A 1 183 ? 30.297 26.238 -59.617 1.00 69.56 183 ARG A N 1
ATOM 1462 C CA . ARG A 1 183 ? 30.845 27.405 -60.308 1.00 69.56 183 ARG A CA 1
ATOM 1463 C C . ARG A 1 183 ? 32.342 27.454 -60.013 1.00 69.56 183 ARG A C 1
ATOM 1465 O O . ARG A 1 183 ? 32.723 27.812 -58.901 1.00 69.56 183 ARG A O 1
ATOM 1472 N N . PRO A 1 184 ? 33.217 27.150 -60.989 1.00 64.25 184 PRO A N 1
ATOM 1473 C CA . PRO A 1 184 ? 34.664 27.135 -60.765 1.00 64.25 184 PRO A CA 1
ATOM 1474 C C . PRO A 1 184 ? 35.226 28.493 -60.317 1.00 64.25 184 PRO A C 1
ATOM 1476 O O . PRO A 1 184 ? 36.325 28.563 -59.773 1.00 64.25 184 PRO A O 1
ATOM 1479 N N . THR A 1 185 ? 34.483 29.582 -60.533 1.00 60.44 185 THR A N 1
ATOM 1480 C CA . THR A 1 185 ? 34.859 30.942 -60.130 1.00 60.44 185 THR A CA 1
ATOM 1481 C C . THR A 1 185 ? 34.907 31.152 -58.617 1.00 60.44 185 THR A C 1
ATOM 1483 O O . THR A 1 185 ? 35.611 32.054 -58.172 1.00 60.44 185 THR A O 1
ATOM 1486 N N . ASP A 1 186 ? 34.242 30.313 -57.820 1.00 57.78 186 ASP A N 1
ATOM 1487 C CA . ASP A 1 186 ? 34.164 30.508 -56.365 1.00 57.78 186 ASP A CA 1
ATOM 1488 C C . ASP A 1 186 ? 35.408 29.968 -55.629 1.00 57.78 186 ASP A C 1
ATOM 1490 O O . ASP A 1 186 ? 35.662 30.321 -54.480 1.00 57.78 186 ASP A O 1
ATOM 1494 N N . CYS A 1 187 ? 36.235 29.153 -56.294 1.00 54.69 187 CYS A N 1
ATOM 1495 C CA . CYS A 1 187 ? 37.419 28.523 -55.695 1.00 54.69 187 CYS A CA 1
ATOM 1496 C C . CYS A 1 187 ? 38.716 29.322 -55.911 1.00 54.69 187 CYS A C 1
ATOM 1498 O O . CYS A 1 187 ? 39.676 29.147 -55.164 1.00 54.69 187 CYS A O 1
ATOM 1500 N N . TRP A 1 188 ? 38.756 30.197 -56.922 1.00 53.62 188 TRP A N 1
ATOM 1501 C CA . TRP A 1 188 ? 39.959 30.952 -57.310 1.00 53.62 188 TRP A CA 1
ATOM 1502 C C . TRP A 1 188 ? 39.934 32.430 -56.889 1.00 53.62 188 TRP A C 1
ATOM 1504 O O . TRP A 1 188 ? 40.938 33.122 -57.041 1.00 53.62 188 TRP A O 1
ATOM 1514 N N . ALA A 1 189 ? 38.844 32.922 -56.288 1.00 57.09 189 ALA A N 1
ATOM 1515 C CA . ALA A 1 189 ? 38.739 34.310 -55.816 1.00 57.09 189 ALA A CA 1
ATOM 1516 C C . ALA A 1 189 ? 39.614 34.644 -54.579 1.00 57.09 189 ALA A C 1
ATOM 1518 O O . ALA A 1 189 ? 39.548 35.758 -54.067 1.00 57.09 189 ALA A O 1
ATOM 1519 N N . MET A 1 190 ? 40.450 33.711 -54.098 1.00 55.41 190 MET A N 1
ATOM 1520 C CA . MET A 1 190 ? 41.308 33.871 -52.908 1.00 55.41 190 MET A CA 1
ATOM 1521 C C . MET A 1 190 ? 42.818 33.954 -53.208 1.00 55.41 190 MET A C 1
ATOM 1523 O O . MET A 1 190 ? 43.635 33.860 -52.296 1.00 55.41 190 MET A O 1
ATOM 1527 N N . THR A 1 191 ? 43.223 34.195 -54.455 1.00 57.62 191 THR A N 1
ATOM 1528 C CA . THR A 1 191 ? 44.596 34.630 -54.774 1.00 57.62 191 THR A CA 1
ATOM 1529 C C . THR A 1 191 ? 44.529 35.959 -55.523 1.00 57.62 191 THR A C 1
ATOM 1531 O O . THR A 1 191 ? 44.153 35.973 -56.689 1.00 57.62 191 THR A O 1
ATOM 1534 N N . GLY A 1 192 ? 44.813 37.061 -54.806 1.00 50.00 192 GLY A N 1
ATOM 1535 C CA . GLY A 1 192 ? 44.721 38.470 -55.249 1.00 50.00 192 GLY A CA 1
ATOM 1536 C C . GLY A 1 192 ? 45.706 38.867 -56.368 1.00 50.00 192 GLY A C 1
ATOM 1537 O O . GLY A 1 192 ? 46.092 37.990 -57.135 1.00 50.00 192 GLY A O 1
ATOM 1538 N N . PRO A 1 193 ? 46.196 40.128 -56.488 1.00 66.75 193 PRO A N 1
ATOM 1539 C CA . PRO A 1 193 ? 46.045 41.313 -55.624 1.00 66.75 193 PRO A CA 1
ATOM 1540 C C . PRO A 1 193 ? 45.662 42.615 -56.387 1.00 66.75 193 PRO A C 1
ATOM 1542 O O . PRO A 1 193 ? 45.917 42.751 -57.579 1.00 66.75 193 PRO A O 1
ATOM 1545 N N . SER A 1 194 ? 45.127 43.633 -55.705 1.00 47.97 194 SER A N 1
ATOM 1546 C CA . SER A 1 194 ? 45.250 45.053 -56.118 1.00 47.97 194 SER A CA 1
ATOM 1547 C C . SER A 1 194 ? 44.621 45.942 -55.049 1.00 47.97 194 SER A C 1
ATOM 1549 O O . SER A 1 194 ? 43.429 45.841 -54.797 1.00 47.97 194 SER A O 1
ATOM 1551 N N . ALA A 1 195 ? 45.387 46.673 -54.240 1.00 55.34 195 ALA A N 1
ATOM 1552 C CA . ALA A 1 195 ? 46.111 47.887 -54.627 1.00 55.34 195 ALA A CA 1
ATOM 1553 C C . ALA A 1 195 ? 45.166 48.961 -55.186 1.00 55.34 195 ALA A C 1
ATOM 1555 O O . ALA A 1 195 ? 45.018 49.079 -56.395 1.00 55.34 195 ALA A O 1
ATOM 1556 N N . ALA A 1 196 ? 44.539 49.708 -54.272 1.00 54.81 196 ALA A N 1
ATOM 1557 C CA . ALA A 1 196 ? 44.291 51.153 -54.322 1.00 54.81 196 ALA A CA 1
ATOM 1558 C C . ALA A 1 196 ? 42.970 51.480 -53.615 1.00 54.81 196 ALA A C 1
ATOM 1560 O O . ALA A 1 196 ? 41.921 51.489 -54.243 1.00 54.81 196 ALA A O 1
ATOM 1561 N N . ASP A 1 197 ? 43.039 51.797 -52.323 1.00 52.84 197 ASP A N 1
ATOM 1562 C CA . ASP A 1 197 ? 42.389 53.027 -51.864 1.00 52.84 197 ASP A CA 1
ATOM 1563 C C . ASP A 1 197 ? 43.073 53.535 -50.590 1.00 52.84 197 ASP A C 1
ATOM 1565 O O . ASP A 1 197 ? 42.722 53.224 -49.452 1.00 52.84 197 ASP A O 1
ATOM 1569 N N . THR A 1 198 ? 44.155 54.276 -50.807 1.00 57.38 198 THR A N 1
ATOM 1570 C CA . THR A 1 198 ? 44.736 55.183 -49.822 1.00 57.38 198 THR A CA 1
ATOM 1571 C C . THR A 1 198 ? 43.912 56.463 -49.811 1.00 57.38 198 THR A C 1
ATOM 1573 O O . THR A 1 198 ? 44.210 57.395 -50.556 1.00 57.38 198 THR A O 1
ATOM 1576 N N . SER A 1 199 ? 42.901 56.531 -48.951 1.00 57.72 199 SER A N 1
ATOM 1577 C CA . SER A 1 199 ? 42.268 57.803 -48.586 1.00 57.72 199 SER A CA 1
ATOM 1578 C C . SER A 1 199 ? 41.607 57.742 -47.201 1.00 57.72 199 SER A C 1
ATOM 1580 O O . SER A 1 199 ? 40.459 58.119 -47.001 1.00 57.72 199 SER A O 1
ATOM 1582 N N . GLY A 1 200 ? 42.365 57.281 -46.201 1.00 49.62 200 GLY A N 1
ATOM 1583 C CA . GLY A 1 200 ? 42.016 57.398 -44.784 1.00 49.62 200 GLY A CA 1
ATOM 1584 C C . GLY A 1 200 ? 42.991 58.334 -44.082 1.00 49.62 200 GLY A C 1
ATOM 1585 O O . GLY A 1 200 ? 44.122 57.957 -43.797 1.00 49.62 200 GLY A O 1
ATOM 1586 N N . THR A 1 201 ? 42.560 59.570 -43.859 1.00 53.25 201 THR A N 1
ATOM 1587 C CA . THR A 1 201 ? 43.274 60.647 -43.167 1.00 53.25 201 THR A CA 1
ATOM 1588 C C . THR A 1 201 ? 43.812 60.213 -41.803 1.00 53.25 201 THR A C 1
ATOM 1590 O O . THR A 1 201 ? 43.036 59.893 -40.902 1.00 53.25 201 THR A O 1
ATOM 1593 N N . TRP A 1 202 ? 45.134 60.269 -41.646 1.00 49.41 202 TRP A N 1
ATOM 1594 C CA . TRP A 1 202 ? 45.813 60.228 -40.355 1.00 49.41 202 TRP A CA 1
ATOM 1595 C C . TRP A 1 202 ? 45.384 61.442 -39.525 1.00 49.41 202 TRP A C 1
ATOM 1597 O O . TRP A 1 202 ? 45.650 62.582 -39.903 1.00 49.41 202 TRP A O 1
ATOM 1607 N N . ARG A 1 203 ? 44.692 61.196 -38.411 1.00 50.53 203 ARG A N 1
ATOM 1608 C CA . ARG A 1 203 ? 44.702 62.116 -37.275 1.00 50.53 203 ARG A CA 1
ATOM 1609 C C . ARG A 1 203 ? 45.768 61.614 -36.317 1.00 50.53 203 ARG A C 1
ATOM 1611 O O . ARG A 1 203 ? 45.574 60.598 -35.656 1.00 50.53 203 ARG A O 1
ATOM 1618 N N . ASP A 1 204 ? 46.883 62.328 -36.316 1.00 63.81 204 ASP A N 1
ATOM 1619 C CA . ASP A 1 204 ? 47.724 62.471 -35.139 1.00 63.81 204 ASP A CA 1
ATOM 1620 C C . ASP A 1 204 ? 46.864 63.081 -34.030 1.00 63.81 204 ASP A C 1
ATOM 1622 O O . ASP A 1 204 ? 46.232 64.106 -34.267 1.00 63.81 204 ASP A O 1
ATOM 1626 N N . ASP A 1 205 ? 46.780 62.406 -32.885 1.00 56.22 205 ASP A N 1
ATOM 1627 C CA . ASP A 1 205 ? 46.725 63.020 -31.555 1.00 56.22 205 ASP A CA 1
ATOM 1628 C C . ASP A 1 205 ? 46.858 61.909 -30.492 1.00 56.22 205 ASP A C 1
ATOM 1630 O O . ASP A 1 205 ? 45.942 61.130 -30.242 1.00 56.22 205 ASP A O 1
ATOM 1634 N N . GLU A 1 206 ? 48.085 61.841 -29.971 1.00 50.50 206 GLU A N 1
ATOM 1635 C CA . GLU A 1 206 ? 48.585 61.390 -28.661 1.00 50.50 206 GLU A CA 1
ATOM 1636 C C . GLU A 1 206 ? 47.987 60.177 -27.906 1.00 50.50 206 GLU A C 1
ATOM 1638 O O . GLU A 1 206 ? 46.788 60.105 -27.631 1.00 50.50 206 GLU A O 1
ATOM 1643 N N . PRO A 1 207 ? 48.858 59.287 -27.378 1.00 55.31 207 PRO A N 1
ATOM 1644 C CA . PRO A 1 207 ? 48.509 58.388 -26.287 1.00 55.31 207 PRO A CA 1
ATOM 1645 C C . PRO A 1 207 ? 48.663 59.098 -24.933 1.00 55.31 207 PRO A C 1
ATOM 1647 O O . PRO A 1 207 ? 49.530 59.959 -24.758 1.00 55.31 207 PRO A O 1
ATOM 1650 N N . PRO A 1 208 ? 47.944 58.624 -23.909 1.00 58.12 208 PRO A N 1
ATOM 1651 C CA . PRO A 1 208 ? 48.708 58.281 -22.718 1.00 58.12 208 PRO A CA 1
ATOM 1652 C C . PRO A 1 208 ? 48.296 56.942 -22.105 1.00 58.12 208 PRO A C 1
ATOM 1654 O O . PRO A 1 208 ? 47.124 56.583 -22.136 1.00 58.12 208 PRO A O 1
ATOM 1657 N N . TRP A 1 209 ? 49.319 56.337 -21.485 1.00 56.31 209 TRP A N 1
ATOM 1658 C CA . TRP A 1 209 ? 49.420 55.130 -20.647 1.00 56.31 209 TRP A CA 1
ATOM 1659 C C . TRP A 1 209 ? 49.367 53.751 -21.323 1.00 56.31 209 TRP A C 1
ATOM 1661 O O . TRP A 1 209 ? 48.377 53.401 -21.994 1.00 56.31 209 TRP A O 1
#

pLDDT: mean 82.72, std 16.46, range [35.84, 97.75]

Foldseek 3Di:
DDDDDPPPPPDDDAQPQPPPDDDPVLVVLLLVCLLVPDFLVVNCVVSSHDSVVSLVLLLLLDALVCSPDDSRCSSVVSNVQCVVDVPRPSVVSNVDDHDPDPPPPPPPPDPCDDDLRNDDPVRLLVVQLVVVVVPDDDPDPVNVVSVVSCVVVPNPVVSVVVNVVVVVVVVVVVVVVVVPPDDVVVVPPPPDDDDDDPDDDDDDDDDDD

Nearest PDB structures (foldseek):
  1p4w-assembly1_A  TM=5.916E-01  e=7.354E-01  Erwinia amylovora
  8ro0-assembly1_L  TM=2.683E-01  e=3.022E-01  Caenorhabditis elegans
  3qp5-assembly2_D  TM=6.247E-01  e=8.596E+00  Chromobacterium violaceum

Secondary structure (DSSP, 8-state):
---------PPPPPPTTTTPPPPHHHHHHHHHHHHHT--HHHHHHHHTS-HHHHHHHHHHTS-GGGTTS-TTTHHHHHHHHHTT-TT--HHHHHHSPPPPPP------------SGGGS-HHHHHHHHHHHHHT---S--HHHHHHHHHHHHHTTHHHHHHHHHHHHHHHHHHHHHHHTS---THHHHTTS------------------

Mean predicted aligned error: 16.74 Å

Organism: NCBI:txid1758689

Solvent-accessible surface area (backbone atoms only — not comparable to full-atom values): 13314 Å² total; per-residue (Å²): 139,81,83,77,79,80,76,82,76,74,77,74,79,77,43,86,49,69,93,58,83,88,49,73,64,56,52,52,49,52,52,52,42,30,69,77,60,57,52,62,67,60,49,14,60,77,71,32,38,46,53,65,59,50,46,58,51,47,32,38,40,32,57,81,91,57,46,81,54,57,78,90,45,32,57,59,54,44,23,65,55,47,68,85,32,89,79,58,62,40,64,62,26,56,70,53,76,78,77,77,76,78,81,75,76,75,72,72,72,74,83,77,54,68,68,78,79,46,47,54,72,68,57,46,39,53,52,46,42,58,57,64,69,65,77,70,84,88,79,47,66,67,58,53,53,47,53,50,51,37,53,74,73,65,42,60,66,56,38,53,52,51,44,53,50,54,51,49,51,53,50,52,57,50,50,61,60,60,70,46,84,80,58,76,69,76,77,58,77,81,66,86,87,79,94,83,84,92,82,76,83,84,76,88,78,85,87,84,134

Radius of gyration: 42.31 Å; Cα contacts (8 Å, |Δi|>4): 107; chains: 1; bounding box: 76×78×94 Å

Sequence (209 aa):
MTIRHLSEVRPADPPRRSGEPWTDDDYSTLVTLCREGLDLTETSHRLGRSPQSVRDRARRMLPLEQRGVPGDRVLTQLRTNLLPDPDYDWQRHLATPQPPRPIIRQVLPAPTHAGFPGLEDDELLATADALAQQRRPAEDYLAQALAHEVRRRGLAADLGRAGELHARERVEDFLDRADYPYRPTDCWAMTGPSAADTSGTWRDDEPPW